Protein AF-A0A2P4SGA8-F1 (afdb_monomer)

Organism: Bambusicola thoracicus (NCBI:txid9083)

Nearest PDB structures (foldseek):
  5iwz-assembly1_A  TM=9.729E-01  e=1.700E-22  Mus musculus
  3voq-assembly1_A  TM=6.148E-01  e=9.317E-04  Homo sapiens
  7xtd-assembly1_j  TM=5.084E-01  e=2.203E-04  Komagataella phaffii
  7xt7-assembly1_j  TM=4.505E-01  e=1.237E-04  Komagataella phaffii
  7lc1-assembly2_D  TM=6.030E-01  e=2.345E-03  Homo sapiens

Radius of gyration: 17.34 Å; Cα contacts (8 Å, |Δi|>4): 342; chains: 1; bounding box: 46×34×44 Å

Foldseek 3Di:
DVLLVCLLQQLDVVSVLVSLVCLVVVDDLVCLLVCLVVSDVPPVLSVLSSPQDPVCNVLSSVVSVQVSQVVCPPVHSKDKAFFPWKDFAPHTFAAAPDPSPPGFIWIQGLNQLWIKGWTHAPPDPDTDIKIGHLVQWQAKEWDDDPQKIKIKTAGPHFIADNNDTGRIMITIHGNVDPVPVSCCSRNNPVRYDDDD

InterPro domains:
  IPR024835 Synaptonemal complex protein 2-like [PTHR15607] (1-192)
  IPR040560 Synaptonemal complex protein 2, Spt16M-like domain [PF18584] (78-188)

pLDDT: mean 92.38, std 8.66, range [40.78, 98.75]

Secondary structure (DSSP, 8-state):
-HHHHHHHH---HHHHHHHHHHHHHHS-HHHHHHHHHHH-SSHHHHHHHHT--GGGHHHHHHHHHHHHHHHTGGG--EEEEEEEEEEETTEEE-----TT--SEEEEEETTTTEEEEEE--SS-SSPEEEEEETTTEEEEEEEEETTEEEEEEEEEEEEEETTEEEEEEEEEEETTS-HHHHHHHHH-GGGBPP--

Sequence (196 aa):
KDLAKTMVEAGDYDLQVALSEALCRLTIKKWRDDLVNHWFEDKYLAEAFKEIKDKEFETDCRKFLNQLNERLGDKRRVYSFPCLSAFADVNQVKKPSDEKLDKFWIDFNAGSHSVTFYIDSTEGVLWDSVRLQKEAVSCYSLKEDGGEKIVKIYMKIPATLNKTEATKIKLHFSAEYEILSILKRVLGDEKMMVSS

Mean predicted aligned error: 4.41 Å

Structure (mmCIF, N/CA/C/O backbone):
data_AF-A0A2P4SGA8-F1
#
_entry.id   AF-A0A2P4SGA8-F1
#
loop_
_atom_site.group_PDB
_atom_site.id
_atom_site.type_symbol
_atom_site.label_atom_id
_atom_site.label_alt_id
_atom_site.label_comp_id
_atom_site.label_asym_id
_atom_site.label_entity_id
_atom_site.label_seq_id
_atom_site.pdbx_PDB_ins_code
_atom_site.Cartn_x
_atom_site.Cartn_y
_atom_site.Cartn_z
_atom_site.occupancy
_atom_site.B_iso_or_equiv
_atom_site.auth_seq_id
_atom_site.auth_comp_id
_atom_site.auth_asym_id
_atom_site.auth_atom_id
_atom_site.pdbx_PDB_model_num
ATOM 1 N N . LYS A 1 1 ? 18.488 -8.381 -12.812 1.00 69.94 1 LYS A N 1
ATOM 2 C CA . LYS A 1 1 ? 17.403 -9.389 -12.852 1.00 69.94 1 LYS A CA 1
ATOM 3 C C . LYS A 1 1 ? 16.877 -9.673 -11.447 1.00 69.94 1 LYS A C 1
ATOM 5 O O . LYS A 1 1 ? 15.678 -9.559 -11.245 1.00 69.94 1 LYS A O 1
ATOM 10 N N . ASP A 1 2 ? 17.756 -9.921 -10.475 1.00 85.88 2 ASP A N 1
ATOM 11 C CA . ASP A 1 2 ? 17.341 -10.293 -9.112 1.00 85.88 2 ASP A CA 1
ATOM 12 C C . ASP A 1 2 ? 16.505 -9.226 -8.395 1.00 85.88 2 ASP A C 1
ATOM 14 O O . ASP A 1 2 ? 15.470 -9.566 -7.846 1.00 85.88 2 ASP A O 1
ATOM 18 N N . LEU A 1 3 ? 16.852 -7.934 -8.492 1.00 87.62 3 LEU A N 1
ATOM 19 C CA . LEU A 1 3 ? 16.052 -6.860 -7.872 1.00 87.62 3 LEU A CA 1
ATOM 20 C C . LEU A 1 3 ? 14.603 -6.807 -8.386 1.00 87.62 3 LEU A C 1
ATOM 22 O O . LEU A 1 3 ? 13.677 -6.655 -7.596 1.00 87.62 3 LEU A O 1
ATOM 26 N N . ALA A 1 4 ? 14.398 -6.966 -9.696 1.00 89.00 4 ALA A N 1
ATOM 27 C CA . ALA A 1 4 ? 13.064 -6.951 -10.296 1.00 89.00 4 ALA A CA 1
ATOM 28 C C . ALA A 1 4 ? 12.243 -8.181 -9.886 1.00 89.00 4 ALA A C 1
ATOM 30 O O . ALA A 1 4 ? 11.059 -8.063 -9.579 1.00 89.00 4 ALA A O 1
ATOM 31 N N . LYS A 1 5 ? 12.890 -9.350 -9.802 1.00 91.94 5 LYS A N 1
ATOM 32 C CA . LYS A 1 5 ? 12.265 -10.559 -9.263 1.00 91.94 5 LYS A CA 1
ATOM 33 C C . LYS A 1 5 ? 11.877 -10.373 -7.791 1.00 91.94 5 LYS A C 1
ATOM 35 O O . LYS A 1 5 ? 10.734 -10.639 -7.432 1.00 91.94 5 LYS A O 1
ATOM 40 N N . THR A 1 6 ? 12.783 -9.844 -6.967 1.00 93.56 6 THR A N 1
ATOM 41 C CA . THR A 1 6 ? 12.505 -9.529 -5.559 1.00 93.56 6 THR A CA 1
ATOM 42 C C . THR A 1 6 ? 11.339 -8.555 -5.431 1.00 93.56 6 THR A C 1
ATOM 44 O O . THR A 1 6 ? 10.487 -8.751 -4.577 1.00 93.56 6 THR A O 1
ATOM 47 N N . MET A 1 7 ? 11.244 -7.544 -6.297 1.00 94.19 7 MET A N 1
ATOM 48 C CA . MET A 1 7 ? 10.130 -6.592 -6.301 1.00 94.19 7 MET A CA 1
ATOM 49 C C . MET A 1 7 ? 8.784 -7.276 -6.586 1.00 94.19 7 MET A C 1
ATOM 51 O O . MET A 1 7 ? 7.802 -7.030 -5.888 1.00 94.19 7 MET A O 1
ATOM 55 N N . VAL A 1 8 ? 8.737 -8.174 -7.574 1.00 93.12 8 VAL A N 1
ATOM 56 C CA . VAL A 1 8 ? 7.538 -8.972 -7.887 1.00 93.12 8 VAL A CA 1
ATOM 57 C C . VAL A 1 8 ? 7.122 -9.850 -6.701 1.00 93.12 8 VAL A C 1
ATOM 59 O O . VAL A 1 8 ? 5.935 -9.987 -6.409 1.00 93.12 8 VAL A O 1
ATOM 62 N N . GLU A 1 9 ? 8.092 -10.430 -5.995 1.00 94.38 9 GLU A N 1
ATOM 63 C CA . GLU A 1 9 ? 7.851 -11.392 -4.915 1.00 94.38 9 GLU A CA 1
ATOM 64 C C . GLU A 1 9 ? 7.691 -10.744 -3.527 1.00 94.38 9 GLU A C 1
ATOM 66 O O . GLU A 1 9 ? 7.173 -11.399 -2.621 1.00 94.38 9 GLU A O 1
ATOM 71 N N . ALA A 1 10 ? 8.087 -9.477 -3.354 1.00 94.19 10 ALA A N 1
ATOM 72 C CA . ALA A 1 10 ? 8.220 -8.787 -2.066 1.00 94.19 10 ALA A CA 1
ATOM 73 C C . ALA A 1 10 ? 6.961 -8.872 -1.194 1.00 94.19 10 ALA A C 1
ATOM 75 O O . ALA A 1 10 ? 7.034 -9.212 -0.013 1.00 94.19 10 ALA A O 1
ATOM 76 N N . GLY A 1 11 ? 5.796 -8.578 -1.777 1.00 97.56 11 GLY A N 1
ATOM 77 C CA . GLY A 1 11 ? 4.546 -8.499 -1.022 1.00 97.56 11 GLY A CA 1
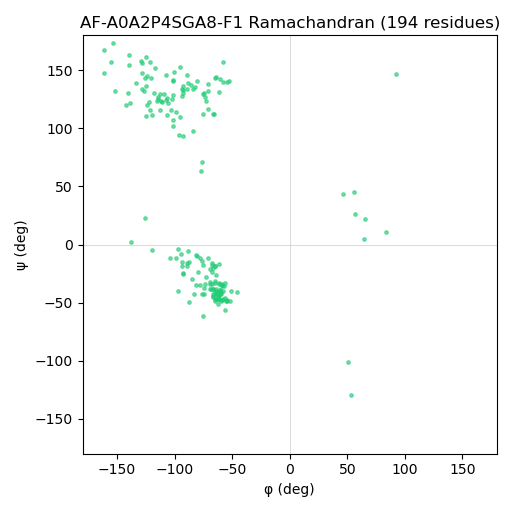ATOM 78 C C . GLY A 1 11 ? 4.501 -7.366 0.004 1.00 97.56 11 GLY A C 1
ATOM 79 O O . GLY A 1 11 ? 3.724 -7.454 0.951 1.00 97.56 11 GLY A O 1
ATOM 80 N N . ASP A 1 12 ? 5.324 -6.336 -0.176 1.00 98.50 12 ASP A N 1
ATOM 81 C CA . ASP A 1 12 ? 5.347 -5.110 0.616 1.00 98.50 12 ASP A CA 1
ATOM 82 C C . ASP A 1 12 ? 5.543 -3.921 -0.330 1.00 98.50 12 ASP A C 1
ATOM 84 O O . ASP A 1 12 ? 6.503 -3.898 -1.103 1.00 98.50 12 ASP A O 1
ATOM 88 N N . TYR A 1 13 ? 4.600 -2.978 -0.310 1.00 98.31 13 TYR A N 1
ATOM 89 C CA . TYR A 1 13 ? 4.582 -1.846 -1.231 1.00 98.31 13 TYR A CA 1
ATOM 90 C C . TYR A 1 13 ? 5.802 -0.928 -1.064 1.00 98.31 13 TYR A C 1
ATOM 92 O O . TYR A 1 13 ? 6.407 -0.543 -2.061 1.00 98.31 13 TYR A O 1
ATOM 100 N N . ASP A 1 14 ? 6.222 -0.626 0.166 1.00 97.12 14 ASP A N 1
ATOM 101 C CA . ASP A 1 14 ? 7.365 0.268 0.405 1.00 97.12 14 ASP A CA 1
ATOM 102 C C . ASP A 1 14 ? 8.667 -0.367 -0.098 1.00 97.12 14 ASP A C 1
ATOM 104 O O . ASP A 1 14 ? 9.497 0.296 -0.724 1.00 97.12 14 ASP A O 1
ATOM 108 N N . LEU A 1 15 ? 8.823 -1.683 0.087 1.00 97.50 15 LEU A N 1
ATOM 109 C CA . LEU A 1 15 ? 9.939 -2.421 -0.499 1.00 97.50 15 LEU A CA 1
ATOM 110 C C . LEU A 1 15 ? 9.877 -2.416 -2.035 1.00 97.50 15 LEU A C 1
ATOM 112 O O . LEU A 1 15 ? 10.915 -2.289 -2.686 1.00 97.50 15 LEU A O 1
ATOM 116 N N . GLN A 1 16 ? 8.685 -2.523 -2.629 1.00 98.00 16 GLN A N 1
ATOM 117 C CA . GLN A 1 16 ? 8.523 -2.412 -4.081 1.00 98.00 16 GLN A CA 1
ATOM 118 C C . GLN A 1 16 ? 8.914 -1.024 -4.610 1.00 98.00 16 GLN A C 1
ATOM 120 O O . GLN A 1 16 ? 9.583 -0.939 -5.646 1.00 98.00 16 GLN A O 1
ATOM 125 N N . VAL A 1 17 ? 8.559 0.047 -3.895 1.00 96.69 17 VAL A N 1
ATOM 126 C CA . VAL A 1 17 ? 8.977 1.421 -4.211 1.00 96.69 17 VAL A CA 1
ATOM 127 C C . VAL A 1 17 ? 10.495 1.547 -4.128 1.00 96.69 17 VAL A C 1
ATOM 129 O O . VAL A 1 17 ? 11.122 1.947 -5.106 1.00 96.69 17 VAL A O 1
ATOM 132 N N . ALA A 1 18 ? 11.108 1.118 -3.022 1.00 95.81 18 ALA A N 1
ATOM 133 C CA . ALA A 1 18 ? 12.556 1.211 -2.828 1.00 95.81 18 ALA A CA 1
ATOM 134 C C . ALA A 1 18 ? 13.347 0.430 -3.895 1.00 95.81 18 ALA A C 1
ATOM 136 O O . ALA A 1 18 ? 14.369 0.900 -4.397 1.00 95.81 18 ALA A O 1
ATOM 137 N N . LEU A 1 19 ? 12.869 -0.754 -4.291 1.00 96.06 19 LEU A N 1
ATOM 138 C CA . LEU A 1 19 ? 13.484 -1.544 -5.363 1.00 96.06 19 LEU A CA 1
ATOM 139 C C . LEU A 1 19 ? 13.298 -0.891 -6.739 1.00 96.06 19 LEU A C 1
ATOM 141 O O . LEU A 1 19 ? 14.235 -0.894 -7.541 1.00 96.06 19 LEU A O 1
ATOM 145 N N . SER A 1 20 ? 12.130 -0.299 -7.002 1.00 95.06 20 SER A N 1
ATOM 146 C CA . SER A 1 20 ? 11.884 0.491 -8.217 1.00 95.06 20 SER A CA 1
ATOM 147 C C . SER A 1 20 ? 12.821 1.693 -8.290 1.00 95.06 20 SER A C 1
ATOM 149 O O . SER A 1 20 ? 13.412 1.959 -9.338 1.00 95.06 20 SER A O 1
ATOM 151 N N . GLU A 1 21 ? 13.004 2.388 -7.169 1.00 93.69 21 GLU A N 1
ATOM 152 C CA . GLU A 1 21 ? 13.890 3.541 -7.053 1.00 93.69 21 GLU A CA 1
ATOM 153 C C . GLU A 1 21 ? 15.344 3.132 -7.278 1.00 93.69 21 GLU A C 1
ATOM 155 O O . GLU A 1 21 ? 16.046 3.756 -8.073 1.00 93.69 21 GLU A O 1
ATOM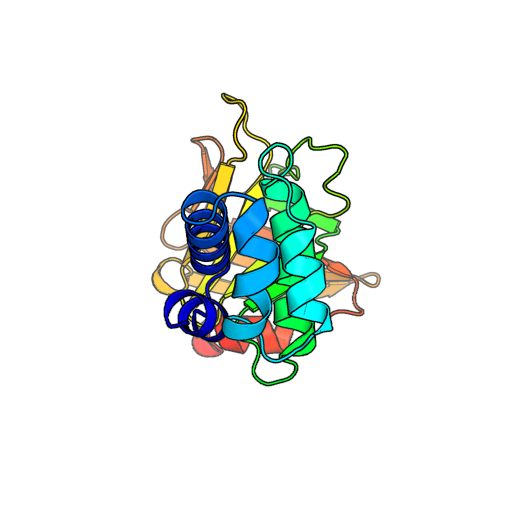 160 N N . ALA A 1 22 ? 15.787 2.043 -6.644 1.00 92.62 22 ALA A N 1
ATOM 161 C CA . ALA A 1 22 ? 17.126 1.503 -6.834 1.00 92.62 22 ALA A CA 1
ATOM 162 C C . ALA A 1 22 ? 17.380 1.153 -8.307 1.00 92.62 22 ALA A C 1
ATOM 164 O O . ALA A 1 22 ? 18.397 1.558 -8.867 1.00 92.62 22 ALA A O 1
ATOM 165 N N . LEU A 1 23 ? 16.443 0.468 -8.970 1.00 90.94 23 LEU A N 1
ATOM 166 C CA . LEU A 1 23 ? 16.541 0.172 -10.402 1.00 90.94 23 LEU A CA 1
ATOM 167 C C . LEU A 1 23 ? 16.610 1.452 -11.247 1.00 90.94 23 LEU A C 1
ATOM 169 O O . LEU A 1 23 ? 17.424 1.529 -12.171 1.00 90.94 23 LEU A O 1
ATOM 173 N N . CYS A 1 24 ? 15.814 2.471 -10.912 1.00 89.62 24 CYS A N 1
ATOM 174 C CA . CYS A 1 24 ? 15.818 3.752 -11.613 1.00 89.62 24 CYS A CA 1
ATOM 175 C C . CYS A 1 24 ? 17.135 4.519 -11.430 1.00 89.62 24 CYS A C 1
ATOM 177 O O . CYS A 1 24 ? 17.696 5.000 -12.413 1.00 89.62 24 CYS A O 1
ATOM 179 N N . ARG A 1 25 ? 17.663 4.603 -10.205 1.00 86.94 25 ARG A N 1
ATOM 180 C CA . ARG A 1 25 ? 18.897 5.343 -9.886 1.00 86.94 25 ARG A CA 1
ATOM 181 C C . ARG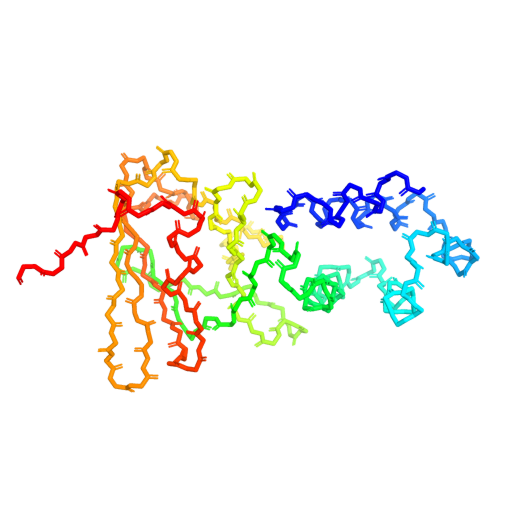 A 1 25 ? 20.162 4.642 -10.373 1.00 86.94 25 ARG A C 1
ATOM 183 O O . ARG A 1 25 ? 21.112 5.312 -10.766 1.00 86.94 25 ARG A O 1
ATOM 190 N N . LEU A 1 26 ? 20.186 3.308 -10.356 1.00 82.38 26 LEU A N 1
ATOM 191 C CA . LEU A 1 26 ? 21.335 2.512 -10.806 1.00 82.38 26 LEU A CA 1
ATOM 192 C C . LEU A 1 26 ? 21.427 2.404 -12.333 1.00 82.38 26 LEU A C 1
ATOM 194 O O . LEU A 1 26 ? 22.451 1.960 -12.851 1.00 82.38 26 LEU A O 1
ATOM 198 N N . THR A 1 27 ? 20.388 2.812 -13.067 1.00 75.94 27 THR A N 1
ATOM 199 C CA . THR A 1 27 ? 20.397 2.820 -14.531 1.00 75.94 27 THR A CA 1
ATOM 200 C C . THR A 1 27 ? 20.188 4.219 -15.078 1.00 75.94 27 THR A C 1
ATOM 202 O O . THR A 1 27 ? 19.107 4.798 -15.002 1.00 75.94 27 THR A O 1
ATOM 205 N N . ILE A 1 28 ? 21.235 4.769 -15.696 1.00 70.50 28 ILE A N 1
ATOM 206 C CA . ILE A 1 28 ? 21.080 5.992 -16.482 1.00 70.50 28 ILE A CA 1
ATOM 207 C C . ILE A 1 28 ? 20.034 5.749 -17.579 1.00 70.50 28 ILE A C 1
ATOM 209 O O . ILE A 1 28 ? 20.015 4.683 -18.194 1.00 70.50 28 ILE A O 1
ATOM 213 N N . LYS A 1 29 ? 19.169 6.739 -17.828 1.00 67.56 29 LYS A N 1
ATOM 214 C CA . LYS A 1 29 ? 17.953 6.603 -18.653 1.00 67.56 29 LYS A CA 1
ATOM 215 C C . LYS A 1 29 ? 18.171 5.854 -19.977 1.00 67.56 29 LYS A C 1
ATOM 217 O O . LYS A 1 29 ? 17.383 4.984 -20.316 1.00 67.56 29 LYS A O 1
ATOM 222 N N . LYS A 1 30 ? 19.295 6.117 -20.657 1.00 67.38 30 LYS A N 1
ATOM 223 C CA . LYS A 1 30 ? 19.689 5.459 -21.917 1.00 67.38 30 LYS A CA 1
ATOM 224 C C . LYS A 1 30 ? 19.795 3.928 -21.818 1.00 67.38 30 LYS A C 1
ATOM 226 O O . LYS A 1 30 ? 19.487 3.247 -22.779 1.00 67.38 30 LYS A O 1
ATOM 231 N N . TRP A 1 31 ? 20.243 3.392 -20.685 1.00 70.00 31 TRP A N 1
ATOM 232 C CA . TRP A 1 31 ? 20.411 1.947 -20.483 1.00 70.00 31 TRP A CA 1
ATOM 233 C C . TRP A 1 31 ? 19.151 1.282 -19.937 1.00 70.00 31 TRP A C 1
ATOM 235 O O . TRP A 1 31 ? 19.008 0.066 -20.036 1.00 70.00 31 TRP A O 1
ATOM 245 N N . ARG A 1 32 ? 18.229 2.065 -19.365 1.00 73.69 32 ARG A N 1
ATOM 246 C CA . ARG A 1 32 ? 16.940 1.553 -18.897 1.00 73.69 32 ARG A CA 1
ATOM 247 C C . ARG A 1 32 ? 16.165 0.940 -20.066 1.00 73.69 32 ARG A C 1
ATOM 249 O O . ARG A 1 32 ? 15.653 -0.162 -19.918 1.00 73.69 32 ARG A O 1
ATOM 256 N N . ASP A 1 33 ? 16.199 1.574 -21.238 1.00 72.50 33 ASP A N 1
ATOM 257 C CA . ASP A 1 33 ? 15.519 1.089 -22.447 1.00 72.50 33 ASP A CA 1
ATOM 258 C C . ASP A 1 33 ? 15.985 -0.310 -22.893 1.00 72.50 33 ASP A C 1
ATOM 260 O O . ASP A 1 33 ? 15.161 -1.127 -23.314 1.00 72.50 33 ASP A O 1
ATOM 264 N N . ASP A 1 34 ? 17.275 -0.610 -22.715 1.00 76.56 34 ASP A N 1
ATOM 265 C CA . ASP A 1 34 ? 17.888 -1.893 -23.083 1.00 76.56 34 ASP A CA 1
ATOM 266 C C . ASP A 1 34 ? 17.735 -2.965 -21.981 1.00 76.56 34 ASP A C 1
ATOM 268 O O . ASP A 1 34 ? 17.663 -4.169 -22.254 1.00 76.56 34 ASP A O 1
ATOM 272 N N . LEU A 1 35 ? 17.674 -2.548 -20.711 1.00 82.56 35 LEU A N 1
ATOM 273 C CA . LEU A 1 35 ? 17.697 -3.452 -19.556 1.00 82.56 35 LEU A CA 1
ATOM 274 C C . LEU A 1 35 ? 16.312 -3.873 -19.058 1.00 82.56 35 LEU A C 1
ATOM 276 O O . LEU A 1 35 ? 16.197 -4.957 -18.485 1.00 82.56 35 LEU A O 1
ATOM 280 N N . VAL A 1 36 ? 15.255 -3.091 -19.291 1.00 83.75 36 VAL A N 1
ATOM 281 C CA . VAL A 1 36 ? 13.918 -3.409 -18.748 1.00 83.75 36 VAL A CA 1
ATOM 282 C C . VAL A 1 36 ? 13.356 -4.737 -19.245 1.00 83.75 36 VAL A C 1
ATOM 284 O O . VAL A 1 36 ? 12.734 -5.453 -18.467 1.00 83.75 36 VAL A O 1
ATOM 287 N N . ASN A 1 37 ? 13.659 -5.134 -20.484 1.00 84.69 37 ASN A N 1
ATOM 288 C CA . ASN A 1 37 ? 13.249 -6.435 -21.029 1.00 84.69 37 ASN A CA 1
ATOM 289 C C . ASN A 1 37 ? 13.953 -7.621 -20.338 1.00 84.69 37 ASN A C 1
ATOM 291 O O . ASN A 1 37 ? 13.497 -8.757 -20.429 1.00 84.69 37 ASN A O 1
ATOM 295 N N . HIS A 1 38 ? 15.063 -7.376 -19.632 1.00 85.25 38 HIS A N 1
ATOM 296 C CA . HIS A 1 38 ? 15.735 -8.378 -18.798 1.00 85.25 38 HIS A CA 1
ATOM 297 C C . HIS A 1 38 ? 15.173 -8.432 -17.370 1.00 85.25 38 HIS A C 1
ATOM 299 O O . HIS A 1 38 ? 15.481 -9.360 -16.614 1.00 85.25 38 HIS A O 1
ATOM 305 N N . TRP A 1 39 ? 14.417 -7.412 -16.967 1.00 88.50 39 TRP A N 1
ATOM 306 C CA . TRP A 1 39 ? 13.810 -7.293 -15.644 1.00 88.50 39 TRP A CA 1
ATOM 307 C C . TRP A 1 39 ? 12.361 -7.765 -15.640 1.00 88.50 39 TRP A C 1
ATOM 309 O O . TRP A 1 39 ? 11.962 -8.452 -14.703 1.00 88.50 39 TRP A O 1
ATOM 319 N N . PHE A 1 40 ? 11.614 -7.443 -16.696 1.00 89.19 40 PHE A N 1
ATOM 320 C CA . PHE A 1 40 ? 10.208 -7.788 -16.855 1.00 89.19 40 PHE A CA 1
ATOM 321 C C . PHE A 1 40 ? 10.008 -8.562 -18.153 1.00 89.19 40 PHE A C 1
ATOM 323 O O . PHE A 1 40 ? 10.290 -8.063 -19.238 1.00 89.19 40 PHE A O 1
ATOM 330 N N . GLU A 1 41 ? 9.500 -9.787 -18.033 1.00 86.94 41 GLU A N 1
ATOM 331 C CA . GLU A 1 41 ? 9.128 -10.608 -19.192 1.00 86.94 41 GLU A CA 1
ATOM 332 C C . GLU A 1 41 ? 7.843 -10.086 -19.861 1.00 86.94 41 GLU A C 1
ATOM 334 O O . GLU A 1 41 ? 7.661 -10.225 -21.071 1.00 86.94 41 GLU A O 1
ATOM 339 N N . ASP A 1 42 ? 6.962 -9.439 -19.088 1.00 89.50 42 ASP A N 1
ATOM 340 C CA . ASP A 1 42 ? 5.792 -8.737 -19.615 1.00 89.50 42 ASP A CA 1
ATOM 341 C C . ASP A 1 42 ? 6.228 -7.416 -20.270 1.00 89.50 42 ASP A C 1
ATOM 343 O O . ASP A 1 42 ? 6.645 -6.470 -19.597 1.00 89.50 42 ASP A O 1
ATOM 347 N N . LYS A 1 43 ? 6.087 -7.344 -21.599 1.00 89.94 43 LYS A N 1
ATOM 348 C CA . LYS A 1 43 ? 6.437 -6.161 -22.398 1.00 89.94 43 LYS A CA 1
ATOM 349 C C . LYS A 1 43 ? 5.678 -4.908 -21.973 1.00 89.94 43 LYS A C 1
ATOM 351 O O . LYS A 1 43 ? 6.235 -3.821 -22.041 1.00 89.94 43 LYS A O 1
ATOM 356 N N . TYR A 1 44 ? 4.428 -5.037 -21.531 1.00 91.81 44 TYR A N 1
ATOM 357 C CA . TYR A 1 44 ? 3.663 -3.886 -21.062 1.00 91.81 44 TYR A CA 1
ATOM 358 C C . TYR A 1 44 ? 4.275 -3.310 -19.784 1.00 91.81 44 TYR A C 1
ATOM 360 O O . TYR A 1 44 ? 4.423 -2.099 -19.672 1.00 91.81 44 TYR A O 1
ATOM 368 N N . LEU A 1 45 ? 4.678 -4.173 -18.846 1.00 92.88 45 LEU A N 1
ATOM 369 C CA . LEU A 1 45 ? 5.365 -3.740 -17.627 1.00 92.88 45 LEU A CA 1
ATOM 370 C C . LEU A 1 45 ? 6.744 -3.153 -17.930 1.00 92.88 45 LEU A C 1
ATOM 372 O O . LEU A 1 45 ? 7.125 -2.160 -17.316 1.00 92.88 45 LEU A O 1
ATOM 376 N N . ALA A 1 46 ? 7.470 -3.723 -18.895 1.00 92.06 46 ALA A N 1
ATOM 377 C CA . ALA A 1 46 ? 8.741 -3.170 -19.344 1.00 92.06 46 ALA A CA 1
ATOM 378 C C . ALA A 1 46 ? 8.580 -1.736 -19.878 1.00 92.06 46 ALA A C 1
ATOM 380 O O . ALA A 1 46 ? 9.326 -0.856 -19.456 1.00 92.06 46 ALA A O 1
ATOM 381 N N . GLU A 1 47 ? 7.592 -1.482 -20.744 1.00 92.00 47 GLU A N 1
ATOM 382 C CA . GLU A 1 47 ? 7.313 -0.129 -21.247 1.00 92.00 47 GLU A CA 1
ATOM 383 C C . GLU A 1 47 ? 6.814 0.805 -20.136 1.00 92.00 47 GLU A C 1
ATOM 385 O O . GLU A 1 47 ? 7.330 1.909 -19.990 1.00 92.00 47 GLU A O 1
ATOM 390 N N . ALA A 1 48 ? 5.893 0.353 -19.279 1.00 93.25 48 ALA A N 1
ATOM 391 C CA . ALA A 1 48 ? 5.404 1.151 -18.155 1.00 93.25 48 ALA A CA 1
ATOM 392 C C . ALA A 1 48 ? 6.530 1.572 -17.192 1.00 93.25 48 ALA A C 1
ATOM 394 O O . ALA A 1 48 ? 6.511 2.682 -16.665 1.00 93.25 48 ALA A O 1
ATOM 395 N N . PHE A 1 49 ? 7.541 0.720 -16.986 1.00 93.12 49 PHE A N 1
ATOM 396 C CA . PHE A 1 49 ? 8.697 1.057 -16.154 1.00 93.12 49 PHE A CA 1
ATOM 397 C C . PHE A 1 49 ? 9.593 2.138 -16.782 1.00 93.12 49 PHE A C 1
ATOM 399 O O . PHE A 1 49 ? 10.170 2.957 -16.063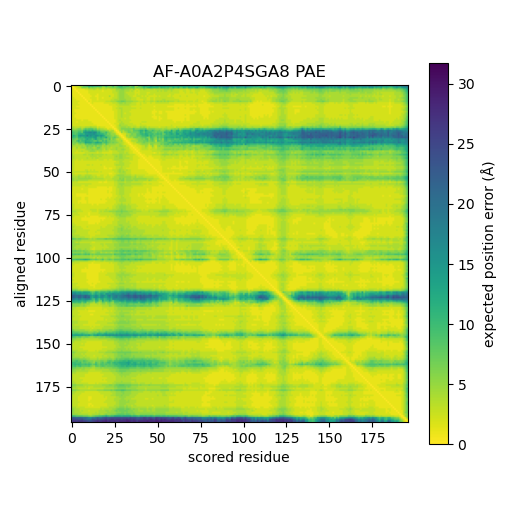 1.00 93.12 49 PHE A O 1
ATOM 406 N N . LYS A 1 50 ? 9.723 2.175 -18.117 1.00 90.44 50 LYS A N 1
ATOM 407 C CA . LYS A 1 50 ? 10.502 3.218 -18.819 1.00 90.44 50 LYS A CA 1
ATOM 408 C C . LYS A 1 50 ? 9.895 4.607 -18.643 1.00 90.44 50 LYS A C 1
ATOM 410 O O . LYS A 1 50 ? 10.634 5.592 -18.593 1.00 90.44 50 LYS A O 1
ATOM 415 N N . GLU A 1 51 ? 8.574 4.675 -18.507 1.00 91.12 51 GLU A N 1
ATOM 416 C CA . GLU A 1 51 ? 7.839 5.929 -18.336 1.00 91.12 51 GLU A CA 1
ATOM 417 C C . GLU A 1 51 ? 8.052 6.582 -16.962 1.00 91.12 51 GLU A C 1
ATOM 419 O O . GLU A 1 51 ? 7.720 7.754 -16.796 1.00 91.12 51 GLU A O 1
ATOM 424 N N . ILE A 1 52 ? 8.653 5.880 -15.991 1.00 92.25 52 ILE A N 1
ATOM 425 C CA . ILE A 1 52 ? 8.967 6.450 -14.675 1.00 92.25 52 ILE A CA 1
ATOM 426 C C . ILE A 1 52 ? 10.034 7.539 -14.817 1.00 92.25 52 ILE A C 1
ATOM 428 O O . ILE A 1 52 ? 11.207 7.271 -15.109 1.00 92.25 52 ILE A O 1
ATOM 432 N N . LYS A 1 53 ? 9.644 8.790 -14.558 1.00 89.69 53 LYS A N 1
ATOM 433 C CA . LYS A 1 53 ? 10.549 9.944 -14.597 1.00 89.69 53 LYS A CA 1
ATOM 434 C C . LYS A 1 53 ? 11.129 10.216 -13.219 1.00 89.69 53 LYS A C 1
ATOM 436 O O . LYS A 1 53 ? 10.388 10.387 -12.262 1.00 89.69 53 LYS A O 1
ATOM 441 N N . ASP A 1 54 ? 12.440 10.426 -13.143 1.00 86.19 54 ASP A N 1
ATOM 442 C CA . ASP A 1 54 ? 13.120 10.715 -11.870 1.00 86.19 54 ASP A CA 1
ATOM 443 C C . ASP A 1 54 ? 12.541 11.945 -11.132 1.00 86.19 54 ASP A C 1
ATOM 445 O O . ASP A 1 54 ? 12.496 11.967 -9.908 1.00 86.19 54 ASP A O 1
ATOM 449 N N . LYS A 1 55 ? 12.057 12.964 -11.864 1.00 87.25 55 LYS A N 1
ATOM 450 C CA . LYS A 1 55 ? 11.428 14.170 -11.282 1.00 87.25 55 LYS A CA 1
ATOM 451 C C . LYS A 1 55 ? 10.004 13.947 -10.758 1.00 87.25 55 LYS A C 1
ATOM 453 O O . LYS A 1 55 ? 9.499 14.790 -10.030 1.00 87.25 55 LYS A O 1
ATOM 458 N N . GLU A 1 56 ? 9.349 12.872 -11.183 1.00 90.00 56 GLU A N 1
ATOM 459 C CA . GLU A 1 56 ? 7.941 12.552 -10.893 1.00 90.00 56 GLU A CA 1
ATOM 460 C C . GLU A 1 56 ? 7.833 11.145 -10.286 1.00 90.00 56 GLU A C 1
ATOM 462 O O . GLU A 1 56 ? 6.788 10.500 -10.365 1.00 90.00 56 GLU A O 1
ATOM 467 N N . PHE A 1 57 ? 8.940 10.672 -9.698 1.00 91.75 57 PHE A N 1
ATOM 468 C CA . PHE A 1 57 ? 9.142 9.272 -9.355 1.00 91.75 57 PHE A CA 1
ATOM 469 C C . PHE A 1 57 ? 8.005 8.725 -8.493 1.00 91.75 57 PHE A C 1
ATOM 471 O O . PHE A 1 57 ? 7.454 7.692 -8.840 1.00 91.75 57 PHE A O 1
ATOM 478 N N . GLU A 1 58 ? 7.595 9.438 -7.442 1.00 91.62 58 GLU A N 1
ATOM 479 C CA . GLU A 1 58 ? 6.551 8.980 -6.514 1.00 91.62 58 GLU A CA 1
ATOM 480 C C . GLU A 1 58 ? 5.235 8.617 -7.221 1.00 91.62 58 GLU A C 1
ATOM 482 O O . GLU 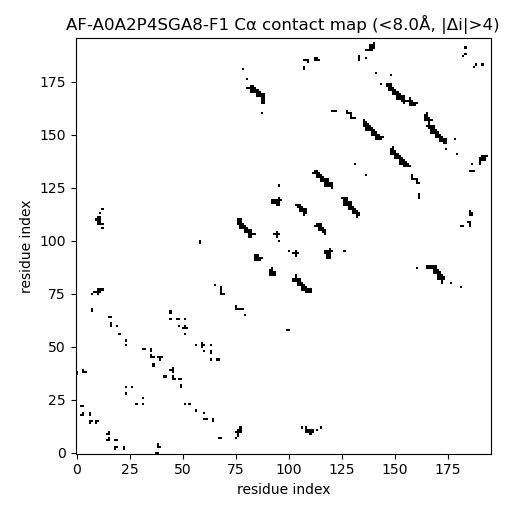A 1 58 ? 4.669 7.537 -7.025 1.00 91.62 58 GLU A O 1
ATOM 487 N N . THR A 1 59 ? 4.748 9.500 -8.098 1.00 94.06 59 THR A N 1
ATOM 488 C CA . THR A 1 59 ? 3.446 9.311 -8.751 1.00 94.06 59 THR A CA 1
ATOM 489 C C . THR A 1 59 ? 3.519 8.363 -9.941 1.00 94.06 59 THR A C 1
ATOM 491 O O . THR A 1 59 ? 2.586 7.583 -10.152 1.00 94.06 59 THR A O 1
ATOM 494 N N . ASP A 1 60 ? 4.620 8.359 -10.694 1.00 95.31 60 ASP A N 1
ATOM 495 C CA . ASP A 1 60 ? 4.802 7.415 -11.799 1.00 95.31 60 ASP A CA 1
ATOM 496 C C . ASP A 1 60 ? 5.120 5.998 -11.293 1.00 95.31 60 ASP A C 1
ATOM 498 O O . ASP A 1 60 ? 4.573 5.023 -11.815 1.00 95.31 60 ASP A O 1
ATOM 502 N N . CYS A 1 61 ? 5.902 5.867 -10.216 1.00 95.88 61 CYS A N 1
ATOM 503 C CA . CYS A 1 61 ? 6.156 4.594 -9.542 1.00 95.88 61 CYS A CA 1
ATOM 504 C C . CYS A 1 61 ? 4.856 4.000 -8.989 1.00 95.88 61 CYS A C 1
ATOM 506 O O . CYS A 1 61 ? 4.582 2.825 -9.227 1.00 95.88 61 CYS A O 1
ATOM 508 N N . ARG A 1 62 ? 3.992 4.811 -8.359 1.00 97.12 62 ARG A N 1
ATOM 509 C CA . ARG A 1 62 ? 2.650 4.374 -7.934 1.00 97.12 62 ARG A CA 1
ATOM 510 C C . ARG A 1 62 ? 1.840 3.781 -9.087 1.00 97.12 62 ARG A C 1
ATOM 512 O O . ARG A 1 62 ? 1.264 2.704 -8.937 1.00 97.12 62 ARG A O 1
ATOM 519 N N . LYS A 1 63 ? 1.782 4.458 -10.239 1.00 96.44 63 LYS A N 1
ATOM 520 C CA . LYS A 1 63 ? 1.047 3.949 -11.413 1.00 96.44 63 LYS A CA 1
ATOM 521 C C . LYS A 1 63 ? 1.624 2.618 -11.885 1.00 96.44 63 LYS A C 1
ATOM 523 O O . LYS A 1 63 ? 0.867 1.671 -12.093 1.00 96.44 63 LYS A O 1
ATOM 528 N N . PHE A 1 64 ? 2.948 2.540 -12.010 1.00 97.06 64 PHE A N 1
ATOM 529 C CA . PHE A 1 64 ? 3.638 1.320 -12.414 1.00 97.06 64 PHE A CA 1
ATOM 530 C C . PHE A 1 64 ? 3.371 0.161 -11.442 1.00 97.06 64 PHE A C 1
ATOM 532 O O . PHE A 1 64 ? 2.994 -0.923 -11.878 1.00 97.06 64 PHE A O 1
ATOM 539 N N . LEU A 1 65 ? 3.504 0.376 -10.130 1.00 97.81 65 LEU A N 1
ATOM 540 C CA . LEU A 1 65 ? 3.313 -0.673 -9.125 1.00 97.81 65 LEU A CA 1
ATOM 541 C C . LEU A 1 65 ? 1.861 -1.146 -9.031 1.00 97.81 65 LEU A C 1
ATOM 543 O O . LEU A 1 65 ? 1.623 -2.339 -8.833 1.00 97.81 65 LEU A O 1
ATOM 547 N N . ASN A 1 66 ? 0.885 -0.258 -9.233 1.00 97.50 66 ASN A N 1
ATOM 548 C CA . ASN A 1 66 ? -0.513 -0.667 -9.344 1.00 97.50 66 ASN A CA 1
ATOM 549 C C . ASN A 1 66 ? -0.711 -1.605 -10.551 1.00 97.50 66 ASN A C 1
ATOM 551 O O . ASN A 1 66 ? -1.286 -2.680 -10.392 1.00 97.50 66 ASN A O 1
ATOM 555 N N . GLN A 1 67 ? -0.165 -1.256 -11.723 1.00 96.88 67 GLN A N 1
ATOM 556 C CA . GLN A 1 67 ? -0.232 -2.105 -12.924 1.00 96.88 67 GLN A CA 1
ATOM 557 C C . GLN A 1 67 ? 0.516 -3.432 -12.747 1.00 96.88 67 GLN A C 1
ATOM 559 O O . GLN A 1 67 ? 0.023 -4.481 -13.164 1.00 96.88 67 GLN A O 1
ATOM 564 N N . LEU A 1 68 ? 1.693 -3.400 -12.113 1.00 97.06 68 LEU A N 1
ATOM 565 C CA . LEU A 1 68 ? 2.483 -4.582 -11.775 1.00 97.06 68 LEU A CA 1
ATOM 566 C C . LEU A 1 68 ? 1.657 -5.555 -10.936 1.00 97.06 68 LEU A C 1
ATOM 568 O O . LEU A 1 68 ? 1.479 -6.709 -11.319 1.00 97.06 68 LEU A O 1
ATOM 572 N N . ASN A 1 69 ? 1.124 -5.084 -9.809 1.00 97.69 69 ASN A N 1
ATOM 573 C CA . ASN A 1 69 ? 0.382 -5.925 -8.879 1.00 97.69 69 ASN A CA 1
ATOM 574 C C . ASN A 1 69 ? -0.965 -6.388 -9.453 1.00 97.69 69 ASN A C 1
ATOM 576 O O . ASN A 1 69 ? -1.396 -7.500 -9.158 1.00 97.69 69 ASN A O 1
ATOM 580 N N . GLU A 1 70 ? -1.621 -5.592 -10.298 1.00 95.62 70 GLU A N 1
ATOM 581 C CA . GLU A 1 70 ? -2.831 -6.009 -11.013 1.00 95.62 70 GLU A CA 1
ATOM 582 C C . GLU A 1 70 ? -2.545 -7.154 -11.994 1.00 95.62 70 GLU A C 1
ATOM 584 O O . GLU A 1 70 ? -3.230 -8.178 -11.971 1.00 95.62 70 GLU A O 1
ATOM 589 N N . ARG A 1 71 ? -1.477 -7.039 -12.792 1.00 95.38 71 ARG A N 1
ATOM 590 C CA . ARG A 1 71 ? -1.085 -8.060 -13.778 1.00 95.38 71 ARG A CA 1
ATOM 591 C C . ARG A 1 71 ? -0.605 -9.368 -13.163 1.00 95.38 71 ARG A C 1
ATOM 593 O O . ARG A 1 71 ? -0.704 -10.411 -13.805 1.00 95.38 71 ARG A O 1
ATOM 600 N N . LEU A 1 72 ? -0.125 -9.343 -11.920 1.00 95.12 72 LEU A N 1
ATOM 601 C CA . LEU A 1 72 ? 0.194 -10.565 -11.178 1.00 95.12 72 LEU A CA 1
ATOM 602 C C . LEU A 1 72 ? -1.056 -11.394 -10.829 1.00 95.12 72 LEU A C 1
ATOM 604 O O . LEU A 1 72 ? -0.913 -12.573 -10.492 1.00 95.12 72 LEU A O 1
ATOM 608 N N . GLY A 1 73 ? -2.261 -10.817 -10.918 1.00 94.44 73 GLY A N 1
ATOM 609 C CA . GLY A 1 73 ? -3.521 -11.509 -10.648 1.00 94.44 73 GLY A CA 1
ATOM 610 C C . GLY A 1 73 ? -3.510 -12.179 -9.274 1.00 94.44 73 GLY A C 1
ATOM 611 O O . GLY A 1 73 ? -3.108 -11.577 -8.280 1.00 94.44 73 GLY A O 1
ATOM 612 N N . ASP A 1 74 ? -3.870 -13.460 -9.217 1.00 93.94 74 ASP A N 1
ATOM 613 C CA . ASP A 1 74 ? -3.919 -14.230 -7.965 1.00 93.94 74 ASP A CA 1
ATOM 614 C C . ASP A 1 74 ? -2.553 -14.423 -7.288 1.00 93.94 74 ASP A C 1
ATOM 616 O O . ASP A 1 74 ? -2.485 -14.723 -6.092 1.00 93.94 74 ASP A O 1
ATOM 620 N N . LYS A 1 75 ? -1.449 -14.241 -8.029 1.00 95.00 75 LYS A N 1
ATOM 621 C CA . LYS A 1 75 ? -0.086 -14.321 -7.481 1.00 95.00 75 LYS A CA 1
ATOM 622 C C . LYS A 1 75 ? 0.332 -13.039 -6.766 1.00 95.00 75 LYS A C 1
ATOM 624 O O . LYS A 1 75 ? 1.375 -13.034 -6.111 1.00 95.00 75 LYS A O 1
ATOM 629 N N . ARG A 1 76 ? -0.442 -11.953 -6.883 1.00 96.69 76 ARG A N 1
ATOM 630 C CA . ARG A 1 76 ? -0.100 -10.679 -6.249 1.00 96.69 76 ARG A CA 1
ATOM 631 C C . ARG A 1 76 ? -0.096 -10.805 -4.730 1.00 96.69 76 ARG A C 1
ATOM 633 O O . ARG A 1 76 ? -0.921 -11.491 -4.115 1.00 96.69 76 ARG A O 1
ATOM 640 N N . ARG A 1 77 ? 0.836 -10.085 -4.118 1.00 97.88 77 ARG A N 1
ATOM 641 C CA . ARG A 1 77 ? 1.019 -10.051 -2.662 1.00 97.88 77 ARG A CA 1
ATOM 642 C C . ARG A 1 77 ? 0.851 -8.654 -2.069 1.00 97.88 77 ARG A C 1
ATOM 644 O O . ARG A 1 77 ? 0.846 -8.530 -0.851 1.00 97.88 77 ARG A O 1
ATOM 651 N N . VAL A 1 78 ? 0.671 -7.641 -2.913 1.00 98.69 78 VAL A N 1
ATOM 652 C CA . VAL A 1 78 ? 0.256 -6.289 -2.534 1.00 98.69 78 VAL A CA 1
ATOM 653 C C . VAL A 1 78 ? -1.082 -6.014 -3.209 1.00 98.69 78 VAL A C 1
ATOM 655 O O . VAL A 1 78 ? -1.244 -6.275 -4.403 1.00 98.69 78 VAL A O 1
ATOM 658 N N . TYR A 1 79 ? -2.049 -5.535 -2.434 1.00 98.44 79 TYR A N 1
ATOM 659 C CA . TYR A 1 79 ? -3.383 -5.191 -2.913 1.00 98.44 79 TYR A CA 1
ATOM 660 C C . TYR A 1 79 ? -3.625 -3.717 -2.609 1.00 98.44 79 TYR A C 1
ATOM 662 O O . TYR A 1 79 ? -3.663 -3.339 -1.442 1.00 98.44 79 TYR A O 1
ATOM 670 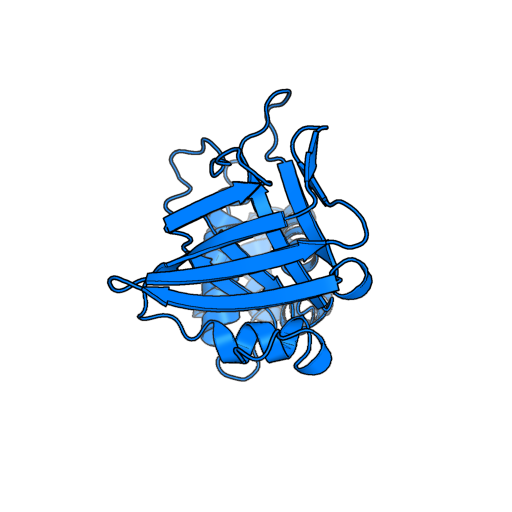N N . SER A 1 80 ? -3.784 -2.899 -3.644 1.00 98.38 80 SER A N 1
ATOM 671 C CA . SER A 1 80 ? -3.919 -1.448 -3.505 1.00 98.38 80 SER A CA 1
ATOM 672 C C . SER A 1 80 ? -5.332 -1.022 -3.876 1.00 98.38 80 SER A C 1
ATOM 674 O O . SER A 1 80 ? -5.784 -1.298 -4.987 1.00 98.38 80 SER A O 1
ATOM 676 N N . PHE A 1 81 ? -6.024 -0.337 -2.964 1.00 98.25 81 PHE A N 1
ATOM 677 C CA . PHE A 1 81 ? -7.386 0.151 -3.201 1.00 98.25 81 PHE A CA 1
ATOM 678 C C . PHE A 1 81 ? -7.503 1.650 -2.950 1.00 98.25 81 PHE A C 1
ATOM 680 O O . PHE A 1 81 ? -6.884 2.160 -2.009 1.00 98.25 81 PHE A O 1
ATOM 687 N N . PRO A 1 82 ? -8.318 2.359 -3.749 1.00 97.88 82 PRO A N 1
ATOM 688 C CA . PRO A 1 82 ? -8.633 3.745 -3.478 1.00 97.88 82 PRO A CA 1
ATOM 689 C C . PRO A 1 82 ? -9.590 3.832 -2.281 1.00 97.88 82 PRO A C 1
ATOM 691 O O . PRO A 1 82 ? -10.676 3.252 -2.259 1.00 97.88 82 PRO A O 1
ATOM 694 N N . CYS A 1 83 ? -9.163 4.580 -1.277 1.00 98.19 83 CYS A N 1
ATOM 695 C CA . CYS A 1 83 ? -9.928 4.958 -0.105 1.00 98.19 83 CYS A CA 1
ATOM 696 C C . CYS A 1 83 ? -10.742 6.214 -0.400 1.00 98.19 83 CYS A C 1
ATOM 698 O O . CYS A 1 83 ? -10.238 7.178 -0.981 1.00 98.19 83 CYS A O 1
ATOM 700 N N . LEU A 1 84 ? -11.994 6.215 0.041 1.00 97.25 84 LEU A N 1
ATOM 701 C CA . LEU A 1 84 ? -12.876 7.376 -0.015 1.00 97.25 84 LEU A CA 1
ATOM 702 C C . LEU A 1 84 ? -12.511 8.377 1.086 1.00 97.25 84 LEU A C 1
ATOM 704 O O . LEU A 1 84 ? -12.453 9.582 0.856 1.00 97.25 84 LEU A O 1
ATOM 708 N N . SER A 1 85 ? -12.244 7.876 2.295 1.00 97.31 85 SER A N 1
ATOM 709 C CA . SER A 1 85 ? -11.807 8.683 3.433 1.00 97.31 85 SER A CA 1
ATOM 710 C C . SER A 1 85 ? -11.145 7.827 4.512 1.00 97.31 85 SER A C 1
ATOM 712 O O . SER A 1 85 ? -11.523 6.674 4.734 1.00 97.31 85 SER A O 1
ATOM 714 N N . ALA A 1 86 ? -10.170 8.407 5.213 1.00 97.75 86 ALA A N 1
ATOM 715 C CA . ALA A 1 86 ? -9.510 7.767 6.341 1.00 97.75 86 ALA A CA 1
ATOM 716 C C . ALA A 1 86 ? -9.516 8.674 7.574 1.00 97.75 86 ALA A C 1
ATOM 718 O O . ALA A 1 86 ? -9.440 9.899 7.466 1.00 97.75 86 ALA A O 1
ATOM 719 N N . PHE A 1 87 ? -9.591 8.058 8.751 1.00 97.56 87 PHE A N 1
ATOM 720 C CA . PHE A 1 87 ? -9.559 8.742 10.038 1.00 97.56 87 PHE A CA 1
ATOM 721 C C . PHE A 1 87 ? -8.591 8.042 10.985 1.00 97.56 87 PHE A C 1
ATOM 723 O O . PHE A 1 87 ? -8.578 6.811 11.069 1.00 97.56 87 PHE A O 1
ATOM 730 N N . ALA A 1 88 ? -7.839 8.848 11.722 1.00 96.75 88 ALA A N 1
ATOM 731 C CA . ALA A 1 88 ? -7.023 8.453 12.854 1.00 96.75 88 ALA A CA 1
ATOM 732 C C . ALA A 1 88 ? -7.717 8.942 14.131 1.00 96.75 88 ALA A C 1
ATOM 734 O O . ALA A 1 88 ? -7.875 10.143 14.358 1.00 96.75 88 ALA A O 1
ATOM 735 N N . ASP A 1 89 ? -8.219 7.993 14.915 1.00 96.62 89 ASP A N 1
ATOM 736 C CA . ASP A 1 89 ? -9.184 8.195 15.991 1.00 96.62 89 ASP A CA 1
ATOM 737 C C . ASP A 1 89 ? -10.410 9.008 15.534 1.00 96.62 89 ASP A C 1
ATOM 739 O O . ASP A 1 89 ? -11.315 8.456 14.898 1.00 96.62 89 ASP A O 1
ATOM 743 N N . VAL A 1 90 ? -10.454 10.302 15.859 1.00 94.75 90 VAL A N 1
ATOM 744 C CA . VAL A 1 90 ? -11.532 11.234 15.475 1.00 94.75 90 VAL A CA 1
ATOM 745 C C . VAL A 1 90 ? -11.131 12.182 14.344 1.00 94.75 90 VAL A C 1
ATOM 747 O O . VAL A 1 90 ? -11.990 12.848 13.771 1.00 94.75 90 VAL A O 1
ATOM 750 N N . ASN A 1 91 ? -9.844 12.239 14.008 1.00 94.25 91 ASN A N 1
ATOM 751 C CA . ASN A 1 91 ? -9.299 13.199 13.060 1.00 94.25 91 ASN A CA 1
ATOM 752 C C . ASN A 1 91 ? -9.262 12.592 11.661 1.00 94.25 91 ASN A C 1
ATOM 754 O O . ASN A 1 91 ? -8.714 11.510 11.457 1.00 94.25 91 ASN A O 1
ATOM 758 N N . GLN A 1 92 ? -9.829 13.291 10.681 1.00 95.50 92 GLN A N 1
ATOM 759 C CA . GLN A 1 92 ? -9.704 12.884 9.286 1.00 95.50 92 GLN A CA 1
ATOM 760 C C . GLN A 1 92 ? -8.271 13.124 8.804 1.00 95.50 92 GLN A C 1
ATOM 762 O O . GLN A 1 92 ? -7.731 14.216 8.985 1.00 95.50 92 GLN A O 1
ATOM 767 N N . VAL A 1 93 ? -7.676 12.124 8.157 1.00 94.88 93 VAL A N 1
ATOM 768 C CA . VAL A 1 93 ? -6.374 12.259 7.494 1.00 94.88 93 VAL A CA 1
ATOM 769 C C . VAL A 1 93 ? -6.573 12.448 5.995 1.00 94.88 93 VAL A C 1
ATOM 771 O O . VAL A 1 93 ? -7.538 11.950 5.408 1.00 94.88 93 VAL A O 1
ATOM 774 N N . LYS A 1 94 ? -5.667 13.197 5.370 1.00 93.31 94 LYS A N 1
ATOM 775 C CA . LYS A 1 94 ? -5.726 13.514 3.943 1.00 93.31 94 LYS A CA 1
ATOM 776 C C . LYS A 1 94 ? -4.661 12.734 3.191 1.00 93.31 94 LYS A C 1
ATOM 778 O O . LYS A 1 94 ? -3.561 12.547 3.704 1.00 93.31 94 LYS A O 1
ATOM 783 N N . LYS A 1 95 ? -4.986 12.338 1.959 1.00 94.06 95 LYS A N 1
ATOM 784 C CA . LYS A 1 95 ? -3.977 11.886 0.997 1.00 94.06 95 LYS A CA 1
ATOM 785 C C . LYS A 1 95 ? -2.936 12.994 0.781 1.00 94.06 95 LYS A C 1
ATOM 787 O O . LYS A 1 95 ? -3.295 14.165 0.932 1.00 94.06 95 LYS A O 1
ATOM 792 N N . PRO A 1 96 ? -1.722 12.656 0.334 1.00 92.88 96 PRO A N 1
ATOM 793 C CA . PRO A 1 96 ? -0.728 13.652 -0.014 1.00 92.88 96 PRO A CA 1
ATOM 794 C C . PRO A 1 96 ? -1.237 14.674 -1.034 1.00 92.88 96 PRO A C 1
ATOM 796 O O . PRO A 1 96 ? -1.948 14.325 -1.993 1.00 92.88 96 PRO A O 1
ATOM 799 N N . SER A 1 97 ? -0.864 15.938 -0.824 1.00 89.12 97 SER A N 1
ATOM 800 C CA . SER A 1 97 ? -1.222 17.053 -1.701 1.00 89.12 97 SER A CA 1
ATOM 801 C C . SER A 1 97 ? -0.368 17.087 -2.979 1.00 89.12 97 SER A C 1
ATOM 803 O O . SER A 1 97 ? 0.362 18.041 -3.234 1.00 89.12 97 SER A O 1
ATOM 805 N N . ASP A 1 98 ? -0.481 16.041 -3.799 1.00 88.38 98 ASP A N 1
ATOM 806 C CA . ASP A 1 98 ? 0.119 15.947 -5.133 1.00 88.38 98 ASP A CA 1
ATOM 807 C C . ASP A 1 98 ? -0.986 15.897 -6.202 1.00 88.38 98 ASP A C 1
ATOM 809 O O . ASP A 1 98 ? -1.889 15.053 -6.145 1.00 88.38 98 ASP A O 1
ATOM 813 N N . GLU A 1 99 ? -0.931 16.813 -7.173 1.00 86.56 99 GLU A N 1
ATOM 814 C CA . GLU A 1 99 ? -1.916 16.936 -8.259 1.00 86.56 99 GLU A CA 1
ATOM 815 C C . GLU A 1 99 ? -1.952 15.705 -9.176 1.00 86.56 99 GLU A C 1
ATOM 817 O O . GLU A 1 99 ? -2.983 15.403 -9.775 1.00 86.56 99 GLU A O 1
ATOM 822 N N . LYS A 1 100 ? -0.842 14.966 -9.276 1.00 89.75 100 LYS A N 1
ATOM 823 C CA . LYS A 1 100 ? -0.733 13.750 -10.091 1.00 89.75 100 LYS A CA 1
ATOM 824 C C . LYS A 1 100 ? -1.139 12.491 -9.330 1.00 89.75 100 LYS A C 1
ATOM 826 O O . LYS A 1 100 ? -1.224 11.418 -9.934 1.00 89.75 100 LYS A O 1
ATOM 831 N N . LEU A 1 101 ? -1.424 12.608 -8.032 1.00 90.94 101 LEU A N 1
ATOM 832 C CA . LEU A 1 101 ? -1.968 11.536 -7.208 1.00 90.94 101 LEU A CA 1
ATOM 833 C C . LEU A 1 101 ? -3.503 11.599 -7.185 1.00 90.94 101 LEU A C 1
ATOM 835 O O . LEU A 1 101 ? -4.104 12.276 -6.349 1.00 90.94 101 LEU A O 1
ATOM 839 N N . ASP A 1 102 ? -4.136 10.847 -8.087 1.00 87.25 102 ASP A N 1
ATOM 840 C CA . ASP A 1 102 ? -5.598 10.844 -8.273 1.00 87.25 102 ASP A CA 1
ATOM 841 C C . ASP A 1 102 ? -6.367 10.318 -7.043 1.00 87.25 102 ASP A C 1
ATOM 843 O O . ASP A 1 102 ? -7.369 10.896 -6.624 1.00 87.25 102 ASP A O 1
ATOM 847 N N . LYS A 1 103 ? -5.889 9.238 -6.413 1.00 96.19 103 LYS A N 1
ATOM 848 C CA . LYS A 1 103 ? -6.615 8.536 -5.341 1.00 96.19 103 LYS A CA 1
ATOM 849 C C . LYS A 1 103 ? -5.829 8.476 -4.038 1.00 96.19 103 LYS A C 1
ATOM 851 O O . LYS A 1 103 ? -4.602 8.537 -4.027 1.00 96.19 103 LYS A O 1
ATOM 856 N N . PHE A 1 104 ? -6.551 8.302 -2.933 1.00 97.44 104 PHE A N 1
ATOM 857 C CA . PHE A 1 104 ? -5.958 7.970 -1.643 1.00 97.44 104 PHE A CA 1
ATOM 858 C C . PHE A 1 104 ? -5.736 6.456 -1.562 1.00 97.44 104 PHE A C 1
ATOM 860 O O . PHE A 1 104 ? -6.666 5.710 -1.288 1.00 97.44 104 PHE A O 1
ATOM 867 N N . TRP A 1 105 ? -4.525 5.985 -1.841 1.00 98.19 105 TRP A N 1
ATOM 868 C CA . TRP A 1 105 ? -4.235 4.550 -1.889 1.00 98.19 105 TRP A CA 1
ATOM 869 C C . TRP A 1 105 ? -3.978 3.947 -0.508 1.00 98.19 105 TRP A C 1
ATOM 871 O O . TRP A 1 105 ? -3.219 4.509 0.280 1.00 98.19 105 TRP A O 1
ATOM 881 N N . ILE A 1 106 ? -4.582 2.782 -0.259 1.00 98.62 106 ILE A N 1
ATOM 882 C CA . ILE A 1 106 ? -4.280 1.905 0.877 1.00 98.62 106 ILE A CA 1
ATOM 883 C C . ILE A 1 106 ? -3.718 0.599 0.335 1.00 98.62 106 ILE A C 1
ATOM 885 O O . ILE A 1 106 ? -4.381 -0.082 -0.453 1.00 98.62 106 ILE A O 1
ATOM 889 N N . ASP A 1 107 ? -2.520 0.252 0.785 1.00 98.75 107 ASP A N 1
ATOM 890 C CA . ASP A 1 107 ? -1.774 -0.924 0.368 1.00 98.75 107 ASP A CA 1
ATOM 891 C C . ASP A 1 107 ? -1.859 -2.010 1.444 1.00 98.75 107 ASP A C 1
ATOM 893 O O . ASP A 1 107 ? -1.380 -1.856 2.567 1.00 98.75 107 ASP A O 1
ATOM 897 N N . PHE A 1 108 ? -2.477 -3.133 1.098 1.00 98.75 108 PHE A N 1
ATOM 898 C CA . PHE A 1 108 ? -2.561 -4.321 1.937 1.00 98.75 108 PHE A CA 1
ATOM 899 C C . PHE A 1 108 ? -1.432 -5.280 1.544 1.00 98.75 108 PHE A C 1
ATOM 901 O O . PHE A 1 108 ? -1.447 -5.874 0.462 1.00 98.75 108 PHE A O 1
ATOM 908 N N . ASN A 1 109 ? -0.449 -5.431 2.430 1.00 98.75 109 ASN A N 1
ATOM 909 C CA . ASN A 1 109 ? 0.811 -6.122 2.177 1.00 98.75 109 ASN A CA 1
ATOM 910 C C . ASN A 1 109 ? 0.795 -7.527 2.787 1.00 98.75 109 ASN A C 1
ATOM 912 O O . ASN A 1 109 ? 0.992 -7.712 3.988 1.00 98.75 109 ASN A O 1
ATOM 916 N N . ALA A 1 110 ? 0.578 -8.549 1.962 1.00 98.19 110 ALA A N 1
ATOM 917 C CA . ALA A 1 110 ? 0.555 -9.942 2.408 1.00 98.19 110 ALA A CA 1
ATOM 918 C C . ALA A 1 110 ? 1.956 -10.524 2.668 1.00 98.19 110 ALA A C 1
ATOM 920 O O . ALA A 1 110 ? 2.065 -11.610 3.229 1.00 98.19 110 ALA A O 1
ATOM 921 N N . GLY A 1 111 ? 3.022 -9.857 2.214 1.00 97.88 111 GLY A N 1
ATOM 922 C CA . GLY A 1 111 ? 4.405 -10.261 2.469 1.00 97.88 111 GLY A CA 1
ATOM 923 C C . GLY A 1 111 ? 4.934 -9.797 3.816 1.00 97.88 111 GLY A C 1
ATOM 924 O O . GLY A 1 111 ? 5.562 -10.583 4.518 1.00 97.88 111 GLY A O 1
ATOM 925 N N . SER A 1 112 ? 4.642 -8.555 4.188 1.00 98.00 112 SER A N 1
ATOM 926 C CA . SER A 1 112 ? 5.036 -7.977 5.475 1.00 98.00 112 SER A CA 1
ATOM 927 C C . SER A 1 112 ? 3.948 -8.026 6.543 1.00 98.00 112 SER A C 1
ATOM 929 O O . SER A 1 112 ? 4.208 -7.628 7.670 1.00 98.00 112 SER A O 1
ATOM 931 N N . HIS A 1 113 ? 2.745 -8.502 6.205 1.00 98.50 113 HIS A N 1
ATOM 932 C CA . HIS A 1 113 ? 1.584 -8.514 7.097 1.00 98.50 113 HIS A CA 1
ATOM 933 C C . HIS A 1 113 ? 1.240 -7.120 7.640 1.00 98.50 113 HIS A C 1
ATOM 935 O O . HIS A 1 113 ? 0.951 -6.945 8.824 1.00 98.50 113 HIS A O 1
ATOM 941 N N . SER A 1 114 ? 1.246 -6.115 6.761 1.00 98.69 114 SER A N 1
ATOM 942 C CA . SER A 1 114 ? 0.934 -4.734 7.129 1.00 98.69 114 SER A CA 1
ATOM 943 C C . SER A 1 114 ? -0.122 -4.102 6.229 1.00 98.69 114 SER A C 1
ATOM 945 O O . SER A 1 114 ? -0.318 -4.501 5.083 1.00 98.69 114 SER A O 1
ATOM 947 N N . VAL A 1 115 ? -0.786 -3.071 6.745 1.00 98.75 115 VAL A N 1
ATOM 948 C CA . VAL A 1 115 ? -1.540 -2.111 5.930 1.00 98.75 115 VAL A CA 1
ATOM 949 C C . VAL A 1 115 ? -0.754 -0.807 5.911 1.00 98.75 115 VAL A C 1
ATOM 951 O O . VAL A 1 115 ? -0.439 -0.282 6.978 1.00 98.75 115 VAL A O 1
ATOM 954 N N . THR A 1 116 ? -0.420 -0.307 4.727 1.00 98.19 116 THR A N 1
ATOM 955 C CA . THR A 1 116 ? 0.368 0.917 4.549 1.00 98.19 116 THR A CA 1
ATOM 956 C C . THR A 1 116 ? -0.415 1.947 3.747 1.00 98.19 116 THR A C 1
ATOM 958 O O . THR A 1 116 ? -1.153 1.592 2.830 1.00 98.19 116 THR A O 1
ATOM 961 N N . PHE A 1 117 ? -0.278 3.224 4.088 1.00 97.69 117 PHE A N 1
ATOM 962 C CA . PHE A 1 117 ? -0.778 4.324 3.270 1.00 97.69 117 PHE A CA 1
ATOM 963 C C . PHE A 1 117 ? 0.001 5.604 3.542 1.00 97.69 117 PHE A C 1
ATOM 965 O O . PHE A 1 117 ? 0.582 5.779 4.609 1.00 97.69 117 PHE A O 1
ATOM 972 N N . TYR A 1 118 ? -0.024 6.509 2.571 1.00 95.62 118 TYR A N 1
ATOM 973 C CA . TYR A 1 118 ? 0.658 7.793 2.653 1.00 95.62 118 TYR A CA 1
ATOM 974 C C . TYR A 1 118 ? -0.340 8.894 2.983 1.00 95.62 118 TYR A C 1
ATOM 976 O O . TYR A 1 118 ? -1.461 8.883 2.467 1.00 95.62 118 TYR A O 1
ATOM 984 N N . ILE A 1 119 ? 0.059 9.844 3.820 1.00 94.38 119 ILE A N 1
ATOM 985 C CA . ILE A 1 119 ? -0.741 11.013 4.186 1.00 94.38 119 ILE A CA 1
ATOM 986 C C . ILE A 1 119 ? 0.022 12.303 3.902 1.00 94.38 119 ILE A C 1
ATOM 988 O O . ILE A 1 119 ? 1.244 12.317 3.746 1.00 94.38 119 ILE A O 1
ATOM 992 N N . ASP A 1 120 ? -0.730 13.394 3.824 1.00 90.94 120 ASP A N 1
ATOM 993 C CA . ASP A 1 120 ? -0.157 14.731 3.736 1.00 90.94 120 ASP A CA 1
ATOM 994 C C . ASP A 1 120 ? 0.677 15.042 4.985 1.00 90.94 120 ASP A C 1
ATOM 996 O O . ASP A 1 120 ? 0.219 14.817 6.112 1.00 90.94 120 ASP A O 1
ATOM 1000 N N . SER A 1 121 ? 1.896 15.541 4.780 1.00 82.00 121 SER A N 1
ATOM 1001 C CA . SER A 1 121 ? 2.812 15.880 5.868 1.00 82.00 121 SER A CA 1
ATOM 1002 C C . SER A 1 121 ? 2.519 17.275 6.399 1.00 82.00 121 SER A C 1
ATOM 1004 O O . SER A 1 121 ? 2.384 18.228 5.635 1.00 82.00 121 SER A O 1
ATOM 1006 N N . THR A 1 122 ? 2.465 17.425 7.721 1.00 73.75 122 THR A N 1
ATOM 1007 C CA . THR A 1 122 ? 2.282 18.742 8.353 1.00 73.75 122 THR A CA 1
ATOM 1008 C C . THR A 1 122 ? 3.574 19.554 8.460 1.00 73.75 122 THR A C 1
ATOM 1010 O O . THR A 1 122 ? 3.522 20.716 8.855 1.00 73.75 122 THR A O 1
ATOM 1013 N N . GLU A 1 123 ? 4.735 18.965 8.158 1.00 67.50 123 GLU A N 1
ATOM 1014 C CA . GLU A 1 123 ? 6.040 19.567 8.472 1.00 67.50 123 GLU A CA 1
ATOM 1015 C C . GLU A 1 123 ? 7.102 19.445 7.369 1.00 67.50 123 GLU A C 1
ATOM 1017 O O . GLU A 1 123 ? 8.239 19.882 7.558 1.00 67.50 123 GLU A O 1
ATOM 1022 N N . GLY A 1 124 ? 6.776 18.865 6.213 1.00 63.97 124 GLY A N 1
ATOM 1023 C CA . GLY A 1 124 ? 7.773 18.609 5.179 1.00 63.97 124 GLY A CA 1
ATOM 1024 C C . GLY A 1 124 ? 7.218 18.557 3.765 1.00 63.97 124 GLY A C 1
ATOM 1025 O O . GLY A 1 124 ? 6.016 18.591 3.533 1.00 63.97 124 GLY A O 1
ATOM 1026 N N . VAL A 1 125 ? 8.146 18.468 2.811 1.00 66.12 125 VAL A N 1
ATOM 1027 C CA . VAL A 1 125 ? 7.845 18.310 1.377 1.00 66.12 125 VAL A CA 1
ATOM 1028 C C . VAL A 1 125 ? 7.511 16.850 1.035 1.00 66.12 125 VAL A C 1
ATOM 1030 O O . VAL A 1 125 ? 6.842 16.582 0.042 1.00 66.12 125 VAL A O 1
ATOM 1033 N N . LEU A 1 126 ? 7.987 15.901 1.846 1.00 80.38 126 LEU A N 1
ATOM 1034 C CA . LEU A 1 126 ? 7.797 14.468 1.631 1.00 80.38 126 LEU A CA 1
ATOM 1035 C C . LEU A 1 126 ? 6.508 13.983 2.292 1.00 80.38 126 LEU A C 1
ATOM 1037 O O . LEU A 1 126 ? 6.128 14.474 3.354 1.00 80.38 126 LEU A O 1
ATOM 1041 N N . TRP A 1 127 ? 5.862 13.004 1.664 1.00 88.31 127 TRP A N 1
ATOM 1042 C CA . TRP A 1 127 ? 4.668 12.350 2.194 1.00 88.31 127 TRP A CA 1
ATOM 1043 C C . TRP A 1 127 ? 5.008 11.596 3.484 1.00 88.31 127 TRP A C 1
ATOM 1045 O O . TRP A 1 127 ? 6.085 11.006 3.583 1.00 88.31 127 TRP A O 1
ATOM 1055 N N . ASP A 1 128 ? 4.097 11.590 4.457 1.00 88.88 128 ASP A N 1
ATOM 1056 C CA . ASP A 1 128 ? 4.264 10.786 5.671 1.00 88.88 128 ASP A CA 1
ATOM 1057 C C . ASP A 1 128 ? 3.686 9.381 5.448 1.00 88.88 128 ASP A C 1
ATOM 1059 O O . ASP A 1 128 ? 2.639 9.234 4.813 1.00 88.88 128 ASP A O 1
ATOM 1063 N N . SER A 1 129 ? 4.370 8.345 5.935 1.00 91.19 129 SER A N 1
ATOM 1064 C CA . SER A 1 129 ? 3.974 6.945 5.740 1.00 91.19 129 SER A CA 1
ATOM 1065 C C . SER A 1 129 ? 3.410 6.367 7.028 1.00 91.19 129 SER A C 1
ATOM 1067 O O . SER A 1 129 ? 4.052 6.369 8.077 1.00 91.19 129 SER A O 1
ATOM 1069 N N . VAL A 1 130 ? 2.205 5.816 6.934 1.00 95.38 130 VAL A N 1
ATOM 1070 C CA . VAL A 1 130 ? 1.519 5.149 8.035 1.00 95.38 130 VAL A CA 1
ATOM 1071 C C . VAL A 1 130 ? 1.572 3.653 7.797 1.00 95.38 130 VAL A C 1
ATOM 1073 O O . VAL A 1 130 ? 1.056 3.169 6.792 1.00 95.38 130 VAL A O 1
ATOM 1076 N N . ARG A 1 131 ? 2.148 2.903 8.742 1.00 96.81 131 ARG A N 1
ATOM 1077 C CA . ARG A 1 131 ? 2.312 1.447 8.628 1.00 96.81 131 ARG A CA 1
ATOM 1078 C C . ARG A 1 131 ? 1.699 0.715 9.815 1.00 96.81 131 ARG A C 1
ATOM 1080 O O .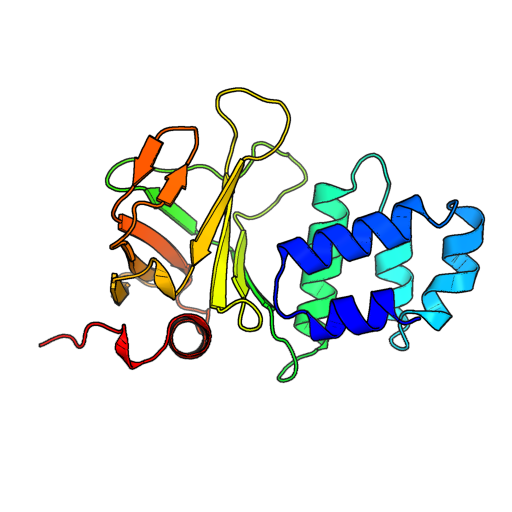 ARG A 1 131 ? 2.215 0.744 10.929 1.00 96.81 131 ARG A O 1
ATOM 1087 N N . LEU A 1 132 ? 0.606 0.008 9.557 1.00 98.19 132 LEU A N 1
ATOM 1088 C CA . LEU A 1 132 ? -0.136 -0.776 10.541 1.00 98.19 132 LEU A CA 1
ATOM 1089 C C . LEU A 1 132 ? 0.317 -2.237 10.473 1.00 98.19 132 LEU A C 1
ATOM 1091 O O . LEU A 1 132 ? -0.178 -3.010 9.655 1.00 98.19 132 LEU A O 1
ATOM 1095 N N . GLN A 1 133 ? 1.279 -2.608 11.314 1.00 98.12 133 GLN A N 1
ATOM 1096 C CA . GLN A 1 133 ? 1.776 -3.985 11.412 1.00 98.12 133 GLN A CA 1
ATOM 1097 C C . GLN A 1 133 ? 0.749 -4.906 12.069 1.00 98.12 133 GLN A C 1
ATOM 1099 O O . GLN A 1 133 ? 0.165 -4.537 13.093 1.00 98.12 133 GLN A O 1
ATOM 1104 N N . LYS A 1 134 ? 0.572 -6.130 11.556 1.00 98.44 134 LYS A N 1
ATOM 1105 C CA . LYS A 1 134 ? -0.309 -7.147 12.156 1.00 98.44 134 LYS A CA 1
ATOM 1106 C C . LYS A 1 134 ? -0.017 -7.336 13.645 1.00 98.44 134 LYS A C 1
ATOM 1108 O O . LYS A 1 134 ? -0.940 -7.439 14.456 1.00 98.44 134 LYS A O 1
ATOM 1113 N N . GLU A 1 135 ? 1.253 -7.331 14.027 1.00 97.88 135 GLU A N 1
ATOM 1114 C CA . GLU A 1 135 ? 1.707 -7.512 15.403 1.00 97.88 135 GLU A CA 1
ATOM 1115 C C . GLU A 1 135 ? 1.348 -6.330 16.297 1.00 97.88 135 GLU A C 1
ATOM 1117 O O . GLU A 1 135 ? 1.290 -6.528 17.504 1.00 97.88 135 GLU A O 1
ATOM 1122 N N . ALA A 1 136 ? 1.091 -5.141 15.744 1.00 98.19 136 ALA A N 1
ATOM 1123 C CA . ALA A 1 136 ? 0.642 -3.940 16.455 1.00 98.19 136 ALA A CA 1
ATOM 1124 C C . ALA A 1 136 ? -0.892 -3.796 16.469 1.00 98.19 136 ALA A C 1
ATOM 1126 O O . ALA A 1 136 ? -1.441 -3.090 17.318 1.00 98.19 136 ALA A O 1
ATOM 1127 N N . VAL A 1 137 ? -1.596 -4.496 15.576 1.00 98.56 137 VAL A N 1
ATOM 1128 C CA . VAL A 1 137 ? -3.062 -4.546 15.540 1.00 98.56 137 VAL A CA 1
ATOM 1129 C C . VAL A 1 137 ? -3.582 -5.443 16.663 1.00 98.56 137 VAL A C 1
ATOM 1131 O O . VAL A 1 137 ? -3.147 -6.586 16.833 1.00 98.56 137 VAL A O 1
ATOM 1134 N N . SER A 1 138 ? -4.539 -4.933 17.433 1.00 98.31 138 SER A N 1
ATOM 1135 C CA . SER A 1 138 ? -5.319 -5.719 18.389 1.00 98.31 138 SER A CA 1
ATOM 1136 C C . SER A 1 138 ? -6.341 -6.570 17.635 1.00 98.31 138 SER A C 1
ATOM 1138 O O . SER A 1 138 ? -6.256 -7.798 17.629 1.00 98.31 138 SER A O 1
ATOM 1140 N N . CYS A 1 139 ? -7.244 -5.904 16.916 1.00 98.50 139 CYS A N 1
ATOM 1141 C CA . CYS A 1 139 ? -8.347 -6.508 16.177 1.00 98.50 139 CYS A CA 1
ATOM 1142 C C . CYS A 1 139 ? -8.894 -5.538 15.118 1.00 98.50 139 CYS A C 1
ATOM 1144 O O . CYS A 1 139 ? -8.573 -4.348 15.120 1.00 98.50 139 CYS A O 1
ATOM 1146 N N . TYR A 1 140 ? -9.723 -6.031 14.200 1.00 98.62 140 TYR A N 1
ATOM 1147 C CA . TYR A 1 140 ? -10.387 -5.213 13.186 1.00 98.62 140 TYR A CA 1
ATOM 1148 C C . TYR A 1 140 ? -11.835 -5.645 12.959 1.00 98.62 140 TYR A C 1
ATOM 1150 O O . TYR A 1 140 ? -12.245 -6.741 13.320 1.00 98.62 140 TYR A O 1
ATOM 1158 N N . SER A 1 141 ? -12.619 -4.777 12.330 1.00 97.88 141 SER A N 1
ATOM 1159 C CA . SER A 1 141 ? -13.976 -5.080 11.872 1.00 97.88 141 SER A CA 1
ATOM 1160 C C . SER A 1 141 ? -14.213 -4.463 10.500 1.00 97.88 141 SER A C 1
ATOM 1162 O O . SER A 1 141 ? -13.589 -3.457 10.152 1.00 97.88 141 SER A O 1
ATOM 1164 N N . LEU A 1 142 ? -15.131 -5.055 9.746 1.00 97.38 142 LEU A N 1
ATOM 1165 C CA . LEU A 1 142 ? -15.654 -4.504 8.504 1.00 97.38 142 LEU A CA 1
ATOM 1166 C C . LEU A 1 142 ? -17.177 -4.481 8.614 1.00 97.38 142 LEU A C 1
ATOM 1168 O O . LEU A 1 142 ? -17.782 -5.470 9.024 1.00 97.38 142 LEU A O 1
ATOM 1172 N N . LYS A 1 143 ? -17.781 -3.344 8.277 1.00 96.19 143 LYS A N 1
ATOM 1173 C CA . LYS A 1 143 ? -19.231 -3.198 8.125 1.00 96.19 143 LYS A CA 1
ATOM 1174 C C . LYS A 1 143 ? -19.535 -2.665 6.738 1.00 96.19 143 LYS A C 1
ATOM 1176 O O . LYS A 1 143 ? -18.778 -1.842 6.233 1.00 96.19 143 LYS A O 1
ATOM 1181 N N . GLU A 1 144 ? -20.640 -3.108 6.166 1.00 94.56 144 GLU A N 1
ATOM 1182 C CA . GLU A 1 144 ? -21.187 -2.527 4.945 1.00 94.56 144 GLU A CA 1
ATOM 1183 C C . GLU A 1 144 ? -22.349 -1.616 5.319 1.00 94.56 144 GLU A C 1
ATOM 1185 O O . GLU A 1 144 ? -23.225 -2.009 6.090 1.00 94.56 144 GLU A O 1
ATOM 1190 N N . ASP A 1 145 ? -22.312 -0.383 4.830 1.00 90.69 145 ASP A N 1
ATOM 1191 C CA . ASP A 1 145 ? -23.329 0.627 5.103 1.00 90.69 145 ASP A CA 1
ATOM 1192 C C . ASP A 1 145 ? -23.406 1.602 3.928 1.00 90.69 145 ASP A C 1
ATOM 1194 O O . ASP A 1 145 ? -22.378 2.065 3.440 1.00 90.69 145 ASP A O 1
ATOM 1198 N N . GLY A 1 146 ? -24.614 1.887 3.441 1.00 86.56 146 GLY A N 1
ATOM 1199 C CA . GLY A 1 146 ? -24.833 2.910 2.411 1.00 86.56 146 GLY A CA 1
ATOM 1200 C C . GLY A 1 146 ? -24.049 2.746 1.097 1.00 86.56 146 GLY A C 1
ATOM 1201 O O . GLY A 1 146 ? -23.790 3.744 0.435 1.00 86.56 146 GLY A O 1
ATOM 1202 N N . GLY A 1 147 ? -23.658 1.525 0.706 1.00 91.88 147 GLY A N 1
ATOM 1203 C CA . GLY A 1 147 ? -22.828 1.290 -0.488 1.00 91.88 147 GLY A CA 1
ATOM 1204 C C . GLY A 1 147 ? -21.319 1.453 -0.256 1.00 91.88 147 GLY A C 1
ATOM 1205 O O . GLY A 1 147 ? -20.542 1.435 -1.212 1.00 91.88 147 GLY A O 1
ATOM 1206 N N . GLU A 1 148 ? -20.893 1.562 1.002 1.00 96.75 148 GLU A N 1
ATOM 1207 C CA . GLU A 1 148 ? -19.492 1.612 1.406 1.00 96.75 148 GLU A CA 1
ATOM 1208 C C . GLU A 1 148 ? -19.108 0.423 2.292 1.00 96.75 148 GLU A C 1
ATOM 1210 O O . GLU A 1 148 ? -19.910 -0.110 3.061 1.00 96.75 148 GLU A O 1
ATOM 1215 N N . LYS A 1 149 ? -17.830 0.051 2.230 1.00 97.69 149 LYS A N 1
ATOM 1216 C CA . LYS A 1 149 ? -17.164 -0.848 3.174 1.00 97.69 149 LYS A CA 1
ATOM 1217 C C . LYS A 1 149 ? -16.384 -0.008 4.181 1.00 97.69 149 LYS A C 1
ATOM 1219 O O . LYS A 1 149 ? -15.402 0.649 3.838 1.00 97.69 149 LYS A O 1
ATOM 1224 N N . ILE A 1 150 ? -16.810 -0.053 5.440 1.00 98.19 150 ILE A N 1
ATOM 1225 C CA . ILE A 1 150 ? -16.202 0.671 6.556 1.00 98.19 150 ILE A CA 1
ATOM 1226 C C . ILE A 1 150 ? -15.331 -0.293 7.357 1.00 98.19 150 ILE A C 1
ATOM 1228 O O . ILE A 1 150 ? -15.831 -1.124 8.120 1.00 98.19 150 ILE A O 1
ATOM 1232 N N . VAL A 1 151 ? -14.017 -0.138 7.231 1.00 98.44 151 VAL A N 1
ATOM 1233 C CA . VAL A 1 151 ? -13.025 -0.888 8.002 1.00 98.44 151 VAL A CA 1
ATOM 1234 C C . VAL A 1 151 ? -12.640 -0.096 9.243 1.00 98.44 151 VAL A C 1
ATOM 1236 O O . VAL A 1 151 ? -12.353 1.097 9.169 1.00 98.44 151 VAL A O 1
ATOM 1239 N N . LYS A 1 152 ? -12.600 -0.759 10.399 1.00 98.62 152 LYS A N 1
ATOM 1240 C CA . LYS A 1 152 ? -12.025 -0.214 11.636 1.00 98.62 152 LYS A CA 1
ATOM 1241 C C . LYS A 1 152 ? -10.920 -1.140 12.111 1.00 98.62 152 LYS A C 1
ATOM 1243 O O . LYS A 1 152 ? -11.196 -2.308 12.366 1.00 98.62 152 LYS A O 1
ATOM 1248 N N . ILE A 1 153 ? -9.713 -0.613 12.256 1.00 98.69 153 ILE A N 1
ATOM 1249 C CA . ILE A 1 153 ? -8.538 -1.313 12.774 1.00 98.69 153 ILE A CA 1
ATOM 1250 C C . ILE A 1 153 ? -8.212 -0.707 14.135 1.00 98.69 153 ILE A C 1
ATOM 1252 O O . ILE A 1 153 ? -8.017 0.501 14.246 1.00 98.69 153 ILE A O 1
ATOM 1256 N N . TYR A 1 154 ? -8.185 -1.540 15.168 1.00 98.62 154 TYR A N 1
ATOM 1257 C CA . TYR A 1 154 ? -7.863 -1.147 16.533 1.00 98.62 154 TYR A CA 1
ATOM 1258 C C . TYR A 1 154 ? -6.435 -1.572 16.845 1.00 98.62 154 TYR A C 1
ATOM 1260 O O . TYR A 1 154 ? -6.076 -2.743 16.709 1.00 98.62 154 TYR A O 1
ATOM 1268 N N . MET A 1 155 ? -5.624 -0.618 17.268 1.00 98.38 155 MET A N 1
ATOM 1269 C CA . MET A 1 155 ? -4.211 -0.792 17.557 1.00 98.38 155 MET A CA 1
ATOM 1270 C C . MET A 1 155 ? -4.023 -1.114 19.041 1.00 98.38 155 MET A C 1
ATOM 1272 O O . MET A 1 155 ? -4.641 -0.487 19.897 1.00 98.38 155 MET A O 1
ATOM 1276 N N . LYS A 1 156 ? -3.162 -2.085 19.362 1.00 97.81 156 LYS A N 1
ATOM 1277 C CA . LYS A 1 156 ? -2.660 -2.278 20.738 1.00 97.81 156 LYS A CA 1
ATOM 1278 C C . LYS A 1 156 ? -1.343 -1.540 20.980 1.00 97.81 156 LYS A C 1
ATOM 1280 O O . LYS A 1 156 ? -1.034 -1.221 22.119 1.00 97.81 156 LYS A O 1
ATOM 1285 N N . ILE A 1 157 ? -0.582 -1.279 19.916 1.00 97.75 157 ILE A N 1
ATOM 1286 C CA . ILE A 1 157 ? 0.549 -0.347 19.908 1.00 97.75 157 ILE A CA 1
ATOM 1287 C C . ILE A 1 157 ? 0.120 0.809 19.002 1.00 97.75 157 ILE A C 1
ATOM 1289 O O . ILE A 1 157 ? -0.136 0.534 17.827 1.00 97.75 157 ILE A O 1
ATOM 1293 N N . PRO A 1 158 ? -0.023 2.044 19.516 1.00 97.25 158 PRO A N 1
ATOM 1294 C CA . PRO A 1 158 ? -0.516 3.168 18.727 1.00 97.25 158 PRO A CA 1
ATOM 1295 C C . PRO A 1 158 ? 0.267 3.367 17.424 1.00 97.25 158 PRO A C 1
ATOM 1297 O O . PRO A 1 158 ? 1.486 3.209 17.386 1.00 97.25 158 PRO A O 1
ATOM 1300 N N . ALA A 1 159 ? -0.445 3.701 16.349 1.00 95.31 159 ALA A N 1
ATOM 1301 C CA . ALA A 1 159 ? 0.172 4.073 15.082 1.00 95.31 159 ALA A CA 1
ATOM 1302 C C . ALA A 1 159 ? 0.617 5.537 15.139 1.00 95.31 159 ALA A C 1
ATOM 1304 O O . ALA A 1 159 ? -0.117 6.372 15.662 1.00 95.31 159 ALA A O 1
ATOM 1305 N N . THR A 1 160 ? 1.778 5.859 14.574 1.00 91.81 160 THR A N 1
ATOM 1306 C CA . THR A 1 160 ? 2.256 7.243 14.465 1.00 91.81 160 THR A CA 1
ATOM 1307 C C . THR A 1 160 ? 1.829 7.846 13.127 1.00 91.81 160 THR A C 1
ATOM 1309 O O . THR A 1 160 ? 2.016 7.221 12.087 1.00 91.81 160 THR A O 1
ATOM 1312 N N . LEU A 1 161 ? 1.240 9.044 13.161 1.00 90.94 161 LEU A N 1
ATOM 1313 C CA . LEU A 1 161 ? 0.810 9.824 11.996 1.00 90.94 161 LEU A CA 1
ATOM 1314 C C . LEU A 1 161 ? 1.084 11.308 12.272 1.00 90.94 161 LEU A C 1
ATOM 1316 O O . LEU A 1 161 ? 0.537 11.841 13.238 1.00 90.94 161 LEU A O 1
ATOM 1320 N N . ASN A 1 162 ? 1.901 11.995 11.466 1.00 85.88 162 ASN A N 1
ATOM 1321 C CA . ASN A 1 162 ? 2.229 13.419 11.650 1.00 85.88 162 ASN A CA 1
ATOM 1322 C C . ASN A 1 162 ? 2.598 13.778 13.110 1.00 85.88 162 ASN A C 1
ATOM 1324 O O . ASN A 1 162 ? 2.115 14.761 13.669 1.00 85.88 162 ASN A O 1
ATOM 1328 N N . LYS A 1 163 ? 3.417 12.932 13.759 1.00 81.88 163 LYS A N 1
ATOM 1329 C CA . LYS A 1 163 ? 3.826 13.012 15.186 1.00 81.88 163 LYS A CA 1
ATOM 1330 C C . LYS A 1 163 ? 2.718 12.842 16.230 1.00 81.88 163 LYS A C 1
ATOM 1332 O O . LYS A 1 163 ? 2.981 12.965 17.424 1.00 81.88 163 LYS A O 1
ATOM 1337 N N . THR A 1 164 ? 1.499 12.547 15.805 1.00 88.69 164 THR A N 1
ATOM 1338 C CA . THR A 1 164 ? 0.413 12.137 16.694 1.00 88.69 164 THR A CA 1
ATOM 1339 C C . THR A 1 164 ? 0.333 10.620 16.755 1.00 88.69 164 THR A C 1
ATOM 1341 O O . THR A 1 164 ? 0.735 9.927 15.820 1.00 88.69 164 THR A O 1
ATOM 1344 N N . GLU A 1 165 ? -0.169 10.099 17.866 1.00 94.50 165 GLU A N 1
ATOM 1345 C CA . GLU A 1 165 ? -0.456 8.679 18.020 1.00 94.50 165 GLU A CA 1
ATOM 1346 C C . GLU A 1 165 ? -1.951 8.431 17.842 1.00 94.50 165 GLU A C 1
ATOM 1348 O O . GLU A 1 165 ? -2.773 9.220 18.309 1.00 94.50 165 GLU A O 1
ATOM 1353 N N . ALA A 1 166 ? -2.297 7.324 17.188 1.00 96.81 166 ALA A N 1
ATOM 1354 C CA . ALA A 1 166 ? -3.674 6.902 16.997 1.00 96.81 166 ALA A CA 1
ATOM 1355 C C . ALA A 1 166 ? -3.883 5.454 17.433 1.00 96.81 166 ALA A C 1
ATOM 1357 O O . ALA A 1 166 ? -3.132 4.546 17.062 1.00 96.81 166 ALA A O 1
ATOM 1358 N N . THR A 1 167 ? -4.953 5.225 18.190 1.00 97.88 167 THR A N 1
ATOM 1359 C CA . THR A 1 167 ? -5.325 3.878 18.661 1.00 97.88 167 THR A CA 1
ATOM 1360 C C . THR A 1 167 ? -6.320 3.183 17.740 1.00 97.88 167 THR A C 1
ATOM 1362 O O . THR A 1 167 ? -6.509 1.968 17.818 1.00 97.88 167 THR A O 1
ATOM 1365 N N . LYS A 1 168 ? -6.955 3.931 16.838 1.00 98.44 168 LYS A N 1
ATOM 1366 C CA . LYS A 1 168 ? -7.946 3.418 15.902 1.00 98.44 168 LYS A CA 1
ATOM 1367 C C . LYS A 1 168 ? -7.784 4.063 14.536 1.00 98.44 168 LYS A C 1
ATOM 1369 O O . LYS A 1 168 ? -7.809 5.281 14.410 1.00 98.44 168 LYS A O 1
ATOM 1374 N N . ILE A 1 169 ? -7.737 3.237 13.500 1.00 98.50 169 ILE A N 1
ATOM 1375 C CA . ILE A 1 169 ? -7.781 3.681 12.108 1.00 98.50 169 ILE A CA 1
ATOM 1376 C C . ILE A 1 169 ? -9.124 3.275 11.506 1.00 98.50 169 ILE A C 1
ATOM 1378 O O . ILE A 1 169 ? -9.546 2.123 11.621 1.00 98.50 169 ILE A O 1
ATOM 1382 N N . LYS A 1 170 ? -9.818 4.223 10.877 1.00 98.50 170 LYS A N 1
ATOM 1383 C CA . LYS A 1 170 ? -11.064 3.984 10.141 1.00 98.50 170 LYS A CA 1
ATOM 1384 C C . LYS A 1 170 ? -10.824 4.269 8.665 1.00 98.50 170 LYS A C 1
ATOM 1386 O O . LYS A 1 170 ? -10.367 5.358 8.342 1.00 98.50 170 LYS A O 1
ATOM 1391 N N . LEU A 1 171 ? -11.157 3.324 7.795 1.00 98.62 171 LEU A N 1
ATOM 1392 C CA . LEU A 1 171 ? -10.996 3.437 6.345 1.00 98.62 171 LEU A CA 1
ATOM 1393 C C . LEU A 1 171 ? -12.341 3.184 5.666 1.00 98.62 171 LEU A C 1
ATOM 1395 O O . LEU A 1 171 ? -13.058 2.255 6.044 1.00 98.62 171 LEU A O 1
ATOM 1399 N N . HIS A 1 172 ? -12.674 4.009 4.682 1.00 98.38 172 HIS A N 1
ATOM 1400 C CA . HIS A 1 172 ? -13.893 3.900 3.889 1.00 98.38 172 HIS A CA 1
ATOM 1401 C C . HIS A 1 172 ? -13.551 3.522 2.454 1.00 98.38 172 HIS A C 1
ATOM 1403 O O . HIS A 1 172 ? -12.734 4.180 1.813 1.00 98.38 172 HIS A O 1
ATOM 1409 N N . PHE A 1 173 ? -14.210 2.495 1.938 1.00 98.50 173 PHE A N 1
ATOM 1410 C CA . PHE A 1 173 ? -14.020 1.993 0.581 1.00 98.50 173 PHE A CA 1
ATOM 1411 C C . PHE A 1 173 ? -15.360 1.892 -0.144 1.00 98.50 173 PHE A C 1
ATOM 1413 O O . PHE A 1 173 ? -16.395 1.717 0.494 1.00 98.50 173 PHE A O 1
ATOM 1420 N N . SER A 1 174 ? -15.336 1.931 -1.476 1.00 97.56 174 SER A N 1
ATOM 1421 C CA . SER A 1 174 ? -16.496 1.541 -2.288 1.00 97.56 174 SER A CA 1
ATOM 1422 C C . SER A 1 174 ? -16.872 0.078 -2.016 1.00 97.56 174 SER A C 1
ATOM 1424 O O . SER A 1 174 ? -15.989 -0.770 -1.843 1.00 97.56 174 SER A O 1
ATOM 1426 N N . ALA A 1 175 ? -18.171 -0.242 -1.998 1.00 95.25 175 ALA A N 1
ATOM 1427 C CA . ALA A 1 175 ? -18.646 -1.617 -1.825 1.00 95.25 175 ALA A CA 1
ATOM 1428 C C . ALA A 1 175 ? -18.190 -2.574 -2.942 1.00 95.25 175 ALA A C 1
ATOM 1430 O O . ALA A 1 175 ? -18.196 -3.785 -2.728 1.00 95.25 175 ALA A O 1
ATOM 1431 N N . GLU A 1 176 ? -17.740 -2.066 -4.094 1.00 95.38 176 GLU A N 1
ATOM 1432 C CA . GLU A 1 176 ? -17.248 -2.890 -5.209 1.00 95.38 176 GLU A CA 1
ATOM 1433 C C . GLU A 1 176 ? -15.948 -3.653 -4.894 1.00 95.38 176 GLU A C 1
ATOM 1435 O O . GLU A 1 176 ? -15.638 -4.643 -5.553 1.00 95.38 176 GLU A O 1
ATOM 1440 N N . TYR A 1 177 ? -15.176 -3.219 -3.889 1.00 95.94 177 TYR A N 1
ATOM 1441 C CA . TYR A 1 177 ? -13.879 -3.823 -3.580 1.00 95.94 177 TYR A CA 1
ATOM 1442 C C . TYR A 1 177 ? -13.986 -4.988 -2.599 1.00 95.94 177 TYR A C 1
ATOM 1444 O O . TYR A 1 177 ? -14.580 -4.877 -1.528 1.00 95.94 177 TYR A O 1
ATOM 1452 N N . GLU A 1 178 ? -13.312 -6.094 -2.896 1.00 94.50 178 GLU A N 1
ATOM 1453 C CA . GLU A 1 178 ? -13.234 -7.276 -2.029 1.00 94.50 178 GLU A CA 1
ATOM 1454 C C . GLU A 1 178 ? -12.265 -7.075 -0.847 1.00 94.50 178 GLU A C 1
ATOM 1456 O O . GLU A 1 178 ? -11.182 -7.650 -0.794 1.00 94.50 178 GLU A O 1
ATOM 1461 N N . ILE A 1 179 ? -12.641 -6.239 0.125 1.00 97.75 179 ILE A N 1
ATOM 1462 C CA . ILE A 1 179 ? -11.756 -5.848 1.239 1.00 97.75 179 ILE A CA 1
ATOM 1463 C C . ILE A 1 179 ? -11.649 -6.930 2.328 1.00 97.75 179 ILE A C 1
ATOM 1465 O O . ILE A 1 179 ? -10.585 -7.109 2.925 1.00 97.75 179 ILE A O 1
ATOM 1469 N N . LEU A 1 180 ? -12.728 -7.673 2.608 1.00 97.12 180 LEU A N 1
ATOM 1470 C CA . LEU A 1 180 ? -12.774 -8.593 3.751 1.00 97.12 180 LEU A CA 1
ATOM 1471 C C . LEU A 1 180 ? -11.781 -9.756 3.622 1.00 97.12 180 LEU A C 1
ATOM 1473 O O . LEU A 1 180 ? -11.035 -10.040 4.558 1.00 97.12 180 LEU A O 1
ATOM 1477 N N . SER A 1 181 ? -11.759 -10.427 2.470 1.00 96.81 181 SER A N 1
ATOM 1478 C CA . SER A 1 181 ? -10.847 -11.551 2.213 1.00 96.81 181 SER A CA 1
ATOM 1479 C C . SER A 1 181 ? -9.377 -11.120 2.292 1.00 96.81 181 SER A C 1
ATOM 1481 O O . SER A 1 181 ? -8.528 -11.863 2.785 1.00 96.81 181 SER A O 1
ATOM 1483 N N . ILE A 1 182 ? -9.082 -9.885 1.885 1.00 97.94 182 ILE A N 1
ATOM 1484 C CA . ILE A 1 182 ? -7.739 -9.303 1.898 1.00 97.94 182 ILE A CA 1
ATOM 1485 C C . ILE A 1 182 ? -7.310 -8.940 3.321 1.00 97.94 182 ILE A C 1
ATOM 1487 O O . ILE A 1 182 ? -6.193 -9.270 3.719 1.00 97.94 182 ILE A O 1
ATOM 1491 N N . LEU A 1 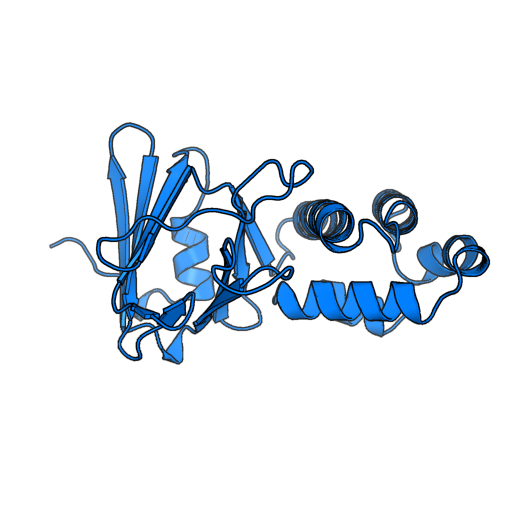183 ? -8.198 -8.347 4.124 1.00 98.25 183 LEU A N 1
ATOM 1492 C CA . LEU A 1 183 ? -7.947 -8.105 5.549 1.00 98.25 183 LEU A CA 1
ATOM 1493 C C . LEU A 1 183 ? -7.608 -9.399 6.289 1.00 98.25 183 LEU A C 1
ATOM 1495 O O . LEU A 1 183 ? -6.621 -9.444 7.019 1.00 98.25 183 LEU A O 1
ATOM 1499 N N . LYS A 1 184 ? -8.377 -10.465 6.051 1.00 98.00 184 LYS A N 1
ATOM 1500 C CA . LYS A 1 184 ? -8.124 -11.791 6.630 1.00 98.00 184 LYS A CA 1
ATOM 1501 C C . LYS A 1 184 ? -6.764 -12.338 6.214 1.00 98.00 184 LYS A C 1
ATOM 1503 O O . LYS A 1 184 ? -6.020 -12.840 7.050 1.00 98.00 184 LYS A O 1
ATOM 1508 N N . ARG A 1 185 ? -6.388 -12.164 4.945 1.00 97.50 185 ARG A N 1
ATOM 1509 C CA . ARG A 1 185 ? -5.079 -12.582 4.428 1.00 97.50 185 ARG A CA 1
ATOM 1510 C C . ARG A 1 185 ? -3.909 -11.823 5.058 1.00 97.50 185 ARG A C 1
ATOM 1512 O O . ARG A 1 185 ? -2.871 -12.423 5.320 1.00 97.50 185 ARG A O 1
ATOM 1519 N N . VAL A 1 186 ? -4.055 -10.516 5.268 1.00 98.38 186 VAL A N 1
ATOM 1520 C CA . VAL A 1 186 ? -2.966 -9.641 5.732 1.00 98.38 186 VAL A CA 1
ATOM 1521 C C . VAL A 1 186 ? -2.872 -9.600 7.254 1.00 98.38 186 VAL A C 1
ATOM 1523 O O . VAL A 1 186 ? -1.795 -9.815 7.804 1.00 98.38 186 VAL A O 1
ATOM 1526 N N . LEU A 1 187 ? -3.993 -9.366 7.936 1.00 98.44 187 LEU A N 1
ATOM 1527 C CA . LEU A 1 187 ? -4.061 -9.182 9.388 1.00 98.44 187 LEU A CA 1
ATOM 1528 C C . LEU A 1 187 ? -4.495 -10.446 10.142 1.00 98.44 187 LEU A C 1
ATOM 1530 O O . LEU A 1 187 ? -4.319 -10.502 11.355 1.00 98.44 187 LEU A O 1
ATOM 1534 N N . GLY A 1 188 ? -4.991 -11.474 9.450 1.00 97.62 188 GLY A N 1
ATOM 1535 C CA . GLY A 1 188 ? -5.422 -12.740 10.047 1.00 97.62 188 GLY A CA 1
ATOM 1536 C C . GLY A 1 188 ? -6.909 -12.784 10.409 1.00 97.62 188 GLY A C 1
ATOM 1537 O O . GLY A 1 188 ? -7.508 -11.775 10.790 1.00 97.62 188 GLY A O 1
ATOM 1538 N N . ASP A 1 189 ? -7.521 -13.962 10.295 1.00 96.69 189 ASP A N 1
ATOM 1539 C CA . ASP A 1 189 ? -8.905 -14.214 10.719 1.00 96.69 189 ASP A CA 1
ATOM 1540 C C . ASP A 1 189 ? -9.069 -14.074 12.240 1.00 96.69 189 ASP A C 1
ATOM 1542 O O . ASP A 1 189 ? -10.091 -13.588 12.717 1.00 96.69 189 ASP A O 1
ATOM 1546 N N . GLU A 1 190 ? -8.037 -14.431 13.006 1.00 96.62 190 GLU A N 1
ATOM 1547 C CA . GLU A 1 190 ? -8.029 -14.409 14.471 1.00 96.62 190 GLU A CA 1
ATOM 1548 C C . GLU A 1 190 ? -8.164 -13.001 15.066 1.00 96.62 190 GLU A C 1
ATOM 1550 O O . GLU A 1 190 ? -8.494 -12.847 16.240 1.00 96.62 190 GLU A O 1
ATOM 1555 N N . LYS A 1 191 ? -7.899 -11.967 14.260 1.00 97.00 191 LYS A N 1
ATOM 1556 C CA . LYS A 1 191 ? -8.039 -10.558 14.645 1.00 97.00 191 LYS A CA 1
ATOM 1557 C C . LYS A 1 191 ? -9.386 -9.963 14.249 1.00 97.00 191 LYS A C 1
ATOM 1559 O O . LYS A 1 191 ? -9.669 -8.827 14.629 1.00 97.00 191 LYS A O 1
ATOM 1564 N N . MET A 1 192 ? -10.211 -10.677 13.487 1.00 96.81 192 MET A N 1
ATOM 1565 C CA . MET A 1 192 ? -11.517 -10.174 13.081 1.00 96.81 192 MET A CA 1
ATOM 1566 C C . MET A 1 192 ? -12.490 -10.208 14.264 1.00 96.81 192 MET A C 1
ATOM 1568 O O . MET A 1 192 ? -12.714 -11.246 14.881 1.00 96.81 192 MET A O 1
ATOM 1572 N N . MET A 1 193 ? -13.122 -9.074 14.555 1.00 93.19 193 MET A N 1
ATOM 1573 C CA . MET A 1 193 ? -14.264 -9.023 15.457 1.00 93.19 193 MET A CA 1
ATOM 1574 C C . MET A 1 193 ? -15.462 -9.675 14.768 1.00 93.19 193 MET A C 1
ATOM 1576 O O . MET A 1 193 ? -15.947 -9.179 13.747 1.00 93.19 193 MET A O 1
ATOM 1580 N N . VAL A 1 194 ? -15.956 -10.773 15.332 1.00 78.00 194 VAL A N 1
ATOM 1581 C CA . VAL A 1 194 ? -17.246 -11.336 14.933 1.00 78.00 194 VAL A CA 1
ATOM 1582 C C . VAL A 1 194 ? -18.333 -10.441 15.520 1.00 78.00 194 VAL A C 1
ATOM 1584 O O . VAL A 1 194 ? -18.289 -10.098 16.700 1.00 78.00 194 VAL A O 1
ATOM 1587 N N . SER A 1 195 ? -19.286 -10.026 14.689 1.00 57.91 195 SER A N 1
ATOM 1588 C CA . SER A 1 195 ? -20.487 -9.347 15.184 1.00 57.91 195 SER A CA 1
ATOM 1589 C C . SER A 1 195 ? -21.270 -10.366 16.008 1.00 57.91 195 SER A C 1
ATOM 1591 O O . SER A 1 195 ? -21.710 -11.365 15.443 1.00 57.91 195 SER A O 1
ATOM 1593 N N . SER A 1 196 ? -21.368 -10.164 17.321 1.00 40.78 196 SER A N 1
ATOM 1594 C CA . SER A 1 196 ? -22.385 -10.827 18.148 1.00 40.78 196 SER A CA 1
ATOM 1595 C C . SER A 1 196 ? -23.777 -10.337 17.777 1.00 40.78 196 SER A C 1
ATOM 1597 O O . SER A 1 196 ? -23.897 -9.127 17.471 1.00 40.78 196 SER A O 1
#

Solvent-accessible surface area (backbone atoms only — not comparable to full-atom values): 10614 Å² total; per-residue (Å²): 86,68,63,48,50,47,38,71,67,46,10,30,62,69,59,32,50,54,42,52,48,49,56,51,73,76,31,60,73,82,52,39,75,70,45,30,64,67,46,29,87,51,62,66,59,24,54,48,56,67,68,44,40,86,92,47,37,74,52,38,46,52,53,37,51,52,52,53,34,55,73,43,50,92,75,39,32,43,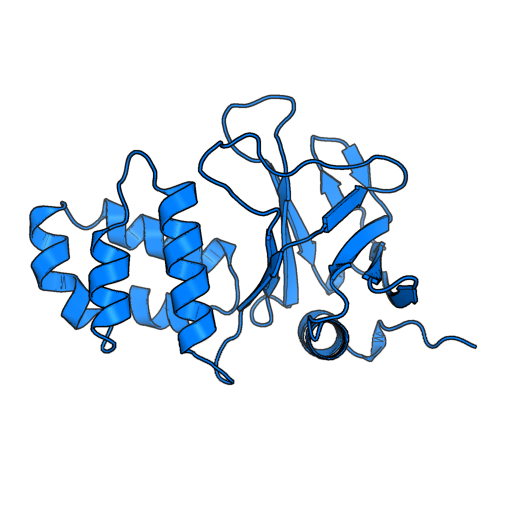47,75,44,62,40,79,48,38,25,46,62,89,45,76,57,50,50,46,93,44,93,78,51,86,62,35,53,39,36,40,10,54,53,69,24,26,41,34,36,54,26,49,43,87,84,56,95,57,70,38,74,34,71,49,39,38,89,32,42,59,34,32,41,77,46,79,54,98,70,28,33,41,36,39,39,34,37,73,47,62,41,60,53,88,91,40,76,26,49,32,41,36,41,29,28,57,54,88,56,78,55,67,69,49,45,33,66,28,53,35,65,90,24,51,60,77,86,127